Protein AF-A0A158NAX5-F1 (afdb_monomer_lite)

pLDDT: mean 72.74, std 15.52, range [27.39, 91.69]

InterPro domains:
  IPR024989 Major facilitator superfamily associated domain [PF12832] (17-244)
  IPR036259 MFS transporter superfamily [SSF103473] (17-235)
  IPR051717 Major facilitator superfamily MFSD6 [PTHR16172] (15-244)

Secondary structure (DSSP, 8-state):
-HHHHHHHHHHHTTTTHHHHHHHHHHHTT--HHHHHHHHHHHHHHHHHHHHHHHHHHHH-TTTHHHHHHHHHHHHHHHHHHHHTPPPPSS-B---SEEES--GGGPEEP-HHHHHHHHHTT-SEEEEEEEEE-SS--EEEEEEEE-BTTB----TTTEEE--GGGHHHHHHS-SS----EEEEPPP--STTTTT-HHHHHHHHHHHHHHHHHHHHHHHHHHHHHHHT-GGGHHHHHHHHHHHHHHHHHHHT--S--------

Structure (mmCIF, N/CA/C/O backbone):
data_AF-A0A158NAX5-F1
#
_entry.id   AF-A0A158NAX5-F1
#
loop_
_atom_site.group_PDB
_atom_site.id
_atom_site.type_symbol
_atom_site.label_atom_id
_atom_site.label_alt_id
_atom_site.label_comp_id
_atom_site.label_asym_id
_atom_site.label_entity_id
_atom_site.label_seq_id
_atom_site.pdbx_PDB_ins_code
_atom_site.Cartn_x
_atom_site.Cartn_y
_atom_site.Cartn_z
_atom_site.occupancy
_atom_site.B_iso_or_equiv
_atom_site.auth_seq_id
_atom_site.auth_comp_id
_atom_site.auth_asym_id
_atom_site.auth_atom_id
_atom_site.pdbx_PDB_model_num
ATOM 1 N N . MET A 1 1 ? -4.359 -5.175 39.107 1.00 32.31 1 MET A N 1
ATOM 2 C CA . MET A 1 1 ? -2.934 -5.301 38.733 1.00 32.31 1 MET A CA 1
ATOM 3 C C . MET A 1 1 ? -2.812 -6.085 37.432 1.00 32.31 1 MET A C 1
ATOM 5 O O . MET A 1 1 ? -2.247 -5.536 36.505 1.00 32.31 1 MET A O 1
ATOM 9 N N . ALA A 1 2 ? -3.453 -7.257 37.306 1.00 27.39 2 ALA A N 1
ATOM 10 C CA . ALA A 1 2 ? -3.541 -8.009 36.044 1.00 27.39 2 ALA A CA 1
ATOM 11 C C . ALA A 1 2 ? -4.137 -7.204 34.863 1.00 27.39 2 ALA A C 1
ATOM 13 O O . ALA A 1 2 ? -3.519 -7.137 33.809 1.00 27.39 2 ALA A O 1
ATOM 14 N N . ASP A 1 3 ? -5.249 -6.483 35.065 1.00 32.75 3 ASP A N 1
ATOM 15 C CA . ASP A 1 3 ? -5.876 -5.681 33.989 1.00 32.75 3 ASP A CA 1
ATOM 16 C C . ASP A 1 3 ? -5.047 -4.468 33.529 1.00 32.75 3 ASP A C 1
ATOM 18 O O . ASP A 1 3 ? -5.255 -3.942 32.440 1.00 32.75 3 ASP A O 1
ATOM 22 N N . GLN A 1 4 ? -4.111 -3.995 34.361 1.00 31.58 4 GLN A N 1
ATOM 23 C CA . GLN A 1 4 ? -3.228 -2.875 34.014 1.00 31.58 4 GLN A CA 1
ATOM 24 C C . GLN A 1 4 ? -1.985 -3.337 33.255 1.00 31.58 4 GLN A C 1
ATOM 26 O O . GLN A 1 4 ? -1.522 -2.601 32.392 1.00 31.58 4 GLN A O 1
ATOM 31 N N . VAL A 1 5 ? -1.494 -4.54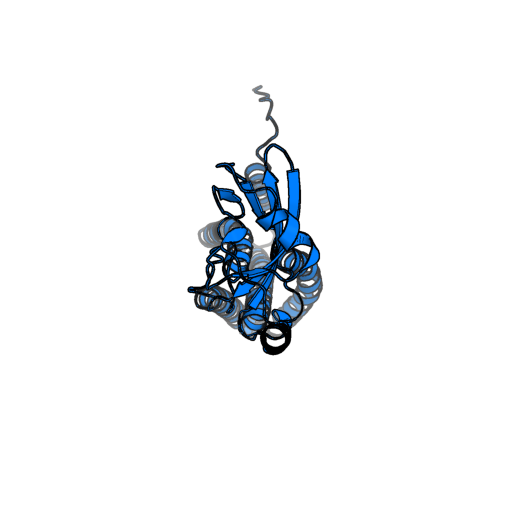5 33.552 1.00 35.72 5 VAL A N 1
ATOM 32 C CA . VAL A 1 5 ? -0.400 -5.197 32.817 1.00 35.72 5 VAL A CA 1
ATOM 33 C C . VAL A 1 5 ? -0.876 -5.583 31.411 1.00 35.72 5 VAL A C 1
ATOM 35 O O . VAL A 1 5 ? -0.251 -5.209 30.431 1.00 35.72 5 VAL A O 1
ATOM 38 N N . ALA A 1 6 ? -2.081 -6.152 31.283 1.00 35.72 6 ALA A N 1
ATOM 39 C CA . ALA A 1 6 ? -2.647 -6.501 29.974 1.00 35.72 6 ALA A CA 1
ATOM 40 C C . ALA A 1 6 ? -2.875 -5.291 29.042 1.00 35.72 6 ALA A C 1
ATOM 42 O O . ALA A 1 6 ? -2.876 -5.434 27.822 1.00 35.72 6 ALA A O 1
ATOM 43 N N . LYS A 1 7 ? -3.086 -4.090 29.602 1.00 37.62 7 LYS A N 1
ATOM 44 C CA . LYS A 1 7 ? -3.269 -2.859 28.822 1.00 37.62 7 LYS A CA 1
ATOM 45 C C . LYS A 1 7 ? -1.942 -2.213 28.410 1.00 37.62 7 LYS A C 1
ATOM 47 O O . LYS A 1 7 ? -1.895 -1.662 27.317 1.00 37.62 7 LYS A O 1
ATOM 52 N N . SER A 1 8 ? -0.890 -2.306 29.232 1.00 32.28 8 SER A N 1
ATOM 53 C CA . SER A 1 8 ? 0.461 -1.905 28.811 1.00 32.28 8 SER A CA 1
ATOM 54 C C . SER A 1 8 ? 1.007 -2.832 27.727 1.00 32.28 8 SER A C 1
ATOM 56 O O . SER A 1 8 ? 1.543 -2.339 26.744 1.00 32.28 8 SER A O 1
ATOM 58 N N . ASP A 1 9 ? 0.758 -4.140 27.837 1.00 32.78 9 ASP A N 1
ATOM 59 C CA . ASP A 1 9 ? 1.214 -5.120 26.843 1.00 32.78 9 ASP A CA 1
ATOM 60 C C . ASP A 1 9 ? 0.537 -4.916 25.467 1.00 32.78 9 ASP A C 1
ATOM 62 O O . ASP A 1 9 ? 1.150 -5.148 24.424 1.00 32.78 9 ASP A O 1
ATOM 66 N N . LEU A 1 10 ? -0.715 -4.430 25.437 1.00 41.06 10 LEU A N 1
ATOM 67 C CA . LEU A 1 10 ? -1.419 -4.126 24.184 1.00 41.06 10 LEU A CA 1
ATOM 68 C C . LEU A 1 10 ? -0.879 -2.871 23.478 1.00 41.06 10 LEU A C 1
ATOM 70 O O . LEU A 1 10 ? -0.715 -2.890 22.257 1.00 41.06 10 LEU A O 1
ATOM 74 N N . ASP A 1 11 ? -0.574 -1.805 24.223 1.00 39.88 11 ASP A N 1
ATOM 75 C CA . ASP A 1 11 ? 0.026 -0.589 23.654 1.00 39.88 11 ASP A CA 1
ATOM 76 C C . ASP A 1 11 ? 1.450 -0.891 23.117 1.00 39.88 11 ASP A C 1
ATOM 78 O O . ASP A 1 11 ? 1.819 -0.432 22.034 1.00 39.88 11 ASP A O 1
ATOM 82 N N . GLU A 1 12 ? 2.206 -1.768 23.791 1.00 41.06 12 GLU A N 1
ATOM 83 C CA . GLU A 1 12 ? 3.569 -2.185 23.410 1.00 41.06 12 GLU A CA 1
ATOM 84 C C . GLU A 1 12 ? 3.598 -3.105 22.170 1.00 41.06 12 GLU A C 1
ATOM 86 O O . GLU A 1 12 ? 4.501 -3.017 21.335 1.00 41.06 12 GLU A O 1
ATOM 91 N N . SER A 1 13 ? 2.557 -3.923 21.971 1.00 44.06 13 SER A N 1
ATOM 92 C CA . SER A 1 13 ? 2.406 -4.773 20.777 1.00 44.06 13 SER A CA 1
ATOM 93 C C . SER A 1 13 ? 2.031 -4.020 19.488 1.00 44.06 13 SER A C 1
ATOM 95 O O . SER A 1 13 ? 2.085 -4.606 18.404 1.00 44.06 13 SER A O 1
ATOM 97 N N . THR A 1 14 ? 1.694 -2.726 19.571 1.00 52.12 14 THR A N 1
ATOM 98 C CA . THR A 1 14 ? 1.170 -1.959 18.423 1.00 52.12 14 THR A CA 1
ATOM 99 C C . THR A 1 14 ? 2.184 -1.000 17.785 1.00 52.12 14 THR A C 1
ATOM 101 O O . THR A 1 14 ? 2.072 -0.677 16.600 1.00 52.12 14 THR A O 1
ATOM 104 N N . ALA A 1 15 ? 3.240 -0.615 18.508 1.00 51.28 15 ALA A N 1
ATOM 105 C CA . ALA A 1 15 ? 4.343 0.189 17.968 1.00 51.28 15 ALA A CA 1
ATOM 106 C C . ALA A 1 15 ? 4.967 -0.364 16.656 1.00 51.28 15 ALA A C 1
ATOM 108 O O . ALA A 1 15 ? 5.342 0.437 15.796 1.00 51.28 15 ALA A O 1
ATOM 109 N N . PRO A 1 16 ? 5.033 -1.694 16.415 1.00 57.53 16 PRO A N 1
ATOM 110 C CA . PRO A 1 16 ? 5.559 -2.227 15.158 1.00 57.53 16 PRO A CA 1
ATOM 111 C C . PRO A 1 16 ? 4.554 -2.220 13.990 1.00 57.53 16 PRO A C 1
ATOM 113 O O . PRO A 1 16 ? 4.965 -2.250 12.832 1.00 57.53 16 PRO A O 1
ATOM 116 N N . VAL A 1 17 ? 3.241 -2.189 14.238 1.00 64.62 17 VAL A N 1
ATOM 117 C CA . VAL A 1 17 ? 2.224 -2.475 13.202 1.00 64.62 17 VAL A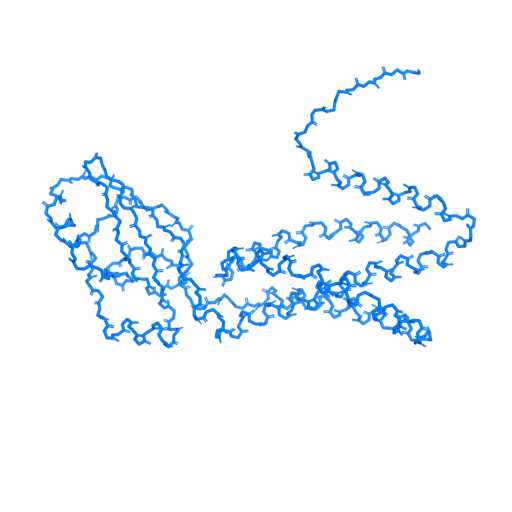 CA 1
ATOM 118 C C . VAL A 1 17 ? 2.197 -1.402 12.103 1.00 64.62 17 VAL A C 1
ATOM 120 O O . VAL A 1 17 ? 2.142 -1.727 10.917 1.00 64.62 17 VAL A O 1
ATOM 123 N N . PHE A 1 18 ? 2.336 -0.129 12.477 1.00 65.25 18 PHE A N 1
ATOM 124 C CA . PHE A 1 18 ? 2.355 1.012 11.554 1.00 65.25 18 PHE A CA 1
ATOM 125 C C . PHE A 1 18 ? 3.490 0.979 10.515 1.00 65.25 18 PHE A C 1
ATOM 127 O O . PHE A 1 18 ? 3.210 1.109 9.311 1.00 65.25 18 PHE A O 1
ATOM 134 N N . PRO A 1 19 ? 4.770 0.800 10.913 1.00 68.62 19 PRO A N 1
ATOM 135 C CA . PRO A 1 19 ? 5.846 0.672 9.941 1.00 68.62 19 PRO A CA 1
ATOM 136 C C . PRO A 1 19 ? 5.691 -0.595 9.093 1.00 68.62 19 PRO A C 1
ATOM 138 O O . PRO A 1 19 ? 5.929 -0.531 7.885 1.00 68.62 19 PRO A O 1
ATOM 141 N N . PHE A 1 20 ? 5.214 -1.711 9.659 1.00 73.25 20 PHE A N 1
ATOM 142 C CA . PHE A 1 20 ? 4.993 -2.938 8.886 1.00 73.25 20 PHE A CA 1
ATOM 143 C C . PHE A 1 20 ? 3.884 -2.798 7.835 1.00 73.25 20 PHE A C 1
ATOM 145 O O . PHE A 1 20 ? 4.085 -3.243 6.707 1.00 73.25 20 PHE A O 1
ATOM 152 N N . LEU A 1 21 ? 2.766 -2.129 8.134 1.00 74.88 21 LEU A N 1
ATOM 153 C CA . LEU A 1 21 ? 1.693 -1.868 7.159 1.00 74.88 21 LEU A CA 1
ATOM 154 C C . LEU A 1 21 ? 2.164 -0.994 5.997 1.00 74.88 21 LEU A C 1
ATOM 156 O O . LEU A 1 21 ? 1.832 -1.256 4.841 1.00 74.88 21 LEU A O 1
ATOM 160 N N . SER A 1 22 ? 2.977 0.020 6.295 1.00 76.56 22 SER A N 1
ATOM 161 C CA . SER A 1 22 ? 3.538 0.901 5.267 1.00 76.56 22 SER A CA 1
ATOM 162 C C . SER A 1 22 ? 4.525 0.155 4.361 1.00 76.56 22 SER A C 1
ATOM 164 O O . SER A 1 22 ? 4.540 0.355 3.144 1.00 76.56 22 SER A O 1
ATOM 166 N N . VAL A 1 23 ? 5.319 -0.755 4.932 1.00 78.56 23 VAL A N 1
ATOM 167 C CA . VAL A 1 23 ? 6.204 -1.649 4.170 1.00 78.56 23 VAL A CA 1
ATOM 168 C C . VAL A 1 23 ? 5.396 -2.653 3.345 1.00 78.56 23 VAL A C 1
ATOM 170 O O . VAL A 1 23 ? 5.712 -2.872 2.176 1.00 78.56 23 VAL A O 1
ATOM 173 N N . PHE A 1 24 ? 4.331 -3.218 3.910 1.00 80.75 24 PHE A N 1
ATOM 174 C CA . PHE A 1 24 ? 3.467 -4.175 3.224 1.00 80.75 24 PHE A CA 1
ATOM 175 C C . PHE A 1 24 ? 2.747 -3.539 2.028 1.00 80.75 24 PHE A C 1
ATOM 177 O O . PHE A 1 24 ? 2.759 -4.100 0.936 1.00 80.75 24 PHE A O 1
ATOM 184 N N . GLY A 1 25 ? 2.224 -2.317 2.173 1.00 77.06 25 GLY A N 1
ATOM 185 C CA . GLY A 1 25 ? 1.655 -1.564 1.051 1.00 77.06 25 GLY A CA 1
ATOM 186 C C . GLY A 1 25 ? 2.657 -1.373 -0.095 1.00 77.06 25 GLY A C 1
ATOM 187 O O . GLY A 1 25 ? 2.306 -1.540 -1.264 1.00 77.06 25 GLY A O 1
ATOM 188 N N . LYS A 1 26 ? 3.934 -1.118 0.226 1.00 77.50 26 LYS A N 1
ATOM 189 C CA . LYS A 1 26 ? 5.004 -1.034 -0.780 1.00 77.50 26 LYS A CA 1
ATOM 190 C C . LYS A 1 26 ? 5.244 -2.381 -1.472 1.00 77.50 26 LYS A C 1
ATOM 192 O O . LYS A 1 26 ? 5.450 -2.409 -2.682 1.00 77.50 26 LYS A O 1
ATOM 197 N N . GLN A 1 27 ? 5.197 -3.490 -0.733 1.00 74.75 27 GLN A N 1
ATOM 198 C CA . GLN A 1 27 ? 5.321 -4.842 -1.298 1.00 74.75 27 GLN A CA 1
ATOM 199 C C . GLN A 1 27 ? 4.138 -5.222 -2.198 1.00 74.75 27 GLN A C 1
ATOM 201 O O . GLN A 1 27 ? 4.331 -5.946 -3.171 1.00 74.75 27 GLN A O 1
ATOM 206 N N . LEU A 1 28 ? 2.941 -4.691 -1.934 1.00 75.00 28 LEU A N 1
ATOM 207 C CA . LEU A 1 28 ? 1.781 -4.834 -2.819 1.00 75.00 28 LEU A CA 1
ATOM 208 C C . LEU A 1 28 ? 1.917 -4.043 -4.134 1.00 75.00 28 LEU A C 1
ATOM 210 O O . LEU A 1 28 ? 1.072 -4.202 -5.012 1.00 75.00 28 LEU A O 1
ATOM 214 N N . GLY A 1 29 ? 2.956 -3.212 -4.278 1.00 72.06 29 GLY A N 1
ATOM 215 C CA . GLY A 1 29 ? 3.190 -2.365 -5.449 1.00 72.06 29 GLY A CA 1
ATOM 216 C C . GLY A 1 29 ? 2.605 -0.955 -5.329 1.00 72.06 29 GLY A C 1
ATOM 217 O O . GLY A 1 29 ? 2.551 -0.237 -6.321 1.00 72.06 29 GLY A O 1
ATOM 218 N N . ILE A 1 30 ? 2.162 -0.532 -4.139 1.00 78.19 30 ILE A N 1
ATOM 219 C CA . ILE A 1 30 ? 1.632 0.822 -3.922 1.00 78.19 30 ILE A CA 1
ATOM 220 C C . ILE A 1 30 ? 2.799 1.797 -3.719 1.00 78.19 30 ILE A C 1
ATOM 222 O O . ILE A 1 30 ? 3.728 1.541 -2.948 1.00 78.19 30 ILE A O 1
ATOM 226 N N . SER A 1 31 ? 2.741 2.949 -4.392 1.00 77.69 31 SER A N 1
ATOM 227 C CA . SER A 1 31 ? 3.761 3.992 -4.262 1.00 77.69 31 SER A CA 1
ATOM 228 C C . SER A 1 31 ? 3.878 4.505 -2.813 1.00 77.69 31 SER A C 1
ATOM 230 O O . SER A 1 31 ? 2.855 4.812 -2.189 1.00 77.69 31 SER A O 1
ATOM 232 N N . PRO A 1 32 ? 5.105 4.699 -2.282 1.00 75.75 32 PRO A N 1
ATOM 233 C CA . PRO A 1 32 ? 5.320 5.258 -0.945 1.00 75.75 32 PRO A CA 1
ATOM 234 C C . PRO A 1 32 ? 4.651 6.621 -0.726 1.00 75.75 32 PRO A C 1
ATOM 236 O O . PRO A 1 32 ? 4.239 6.930 0.389 1.00 75.75 32 PRO A O 1
ATOM 239 N N . LEU A 1 33 ? 4.510 7.426 -1.786 1.00 78.62 33 LEU A N 1
ATOM 240 C CA . LEU A 1 33 ? 3.850 8.732 -1.719 1.00 78.62 33 LEU A CA 1
ATOM 241 C C . LEU A 1 33 ? 2.362 8.601 -1.354 1.00 78.62 33 LEU A C 1
ATOM 243 O O . LEU A 1 33 ? 1.845 9.377 -0.550 1.00 78.62 33 LEU A O 1
ATOM 247 N N . ILE A 1 34 ? 1.680 7.600 -1.918 1.00 82.50 34 ILE A N 1
ATOM 248 C CA . ILE A 1 34 ? 0.249 7.356 -1.689 1.00 82.50 34 ILE A CA 1
ATOM 249 C C . ILE A 1 34 ? 0.040 6.829 -0.271 1.00 82.50 34 ILE A C 1
ATOM 251 O O . ILE A 1 34 ? -0.819 7.332 0.448 1.00 82.50 34 ILE A O 1
ATOM 255 N N . ILE A 1 35 ? 0.873 5.879 0.163 1.00 82.94 35 ILE A N 1
ATOM 256 C CA . ILE A 1 35 ? 0.851 5.345 1.534 1.00 82.94 35 ILE A CA 1
ATOM 257 C C . ILE A 1 35 ? 1.083 6.473 2.549 1.00 82.94 35 ILE A C 1
ATOM 259 O O . ILE A 1 35 ? 0.339 6.597 3.520 1.00 82.94 35 ILE A O 1
ATOM 263 N N . GLY A 1 36 ? 2.063 7.348 2.293 1.00 82.88 36 GLY A N 1
ATOM 264 C CA . GLY A 1 36 ? 2.313 8.526 3.126 1.00 82.88 36 GLY A CA 1
ATOM 265 C C . GLY A 1 36 ? 1.123 9.489 3.166 1.00 82.88 36 GLY A C 1
ATOM 266 O O . GLY A 1 36 ? 0.786 10.006 4.229 1.00 82.88 36 GLY A O 1
ATOM 267 N N . SER A 1 37 ? 0.439 9.677 2.036 1.00 85.75 37 SER A N 1
ATOM 268 C CA . SER A 1 37 ? -0.759 10.524 1.953 1.00 85.75 37 SER A CA 1
ATOM 269 C C . SER A 1 37 ? -1.936 9.940 2.742 1.00 85.75 37 SER A C 1
ATOM 271 O O . SER A 1 37 ? -2.600 10.671 3.477 1.00 85.75 37 SER A O 1
ATOM 273 N N . ILE A 1 38 ? -2.167 8.624 2.655 1.00 86.19 38 ILE A N 1
ATOM 274 C CA . ILE A 1 38 ? -3.191 7.923 3.448 1.00 86.19 38 ILE A CA 1
ATOM 275 C C . ILE A 1 38 ? -2.909 8.111 4.941 1.00 86.19 38 ILE A C 1
ATOM 277 O O . ILE A 1 38 ? -3.783 8.568 5.679 1.00 86.19 38 ILE A O 1
ATOM 281 N N . ASN A 1 39 ? -1.670 7.858 5.368 1.00 83.94 39 ASN A N 1
ATOM 282 C CA . ASN A 1 39 ? -1.255 8.015 6.762 1.00 83.94 39 ASN A CA 1
ATOM 283 C C . ASN A 1 39 ? -1.340 9.468 7.262 1.00 83.94 39 ASN A C 1
ATOM 285 O O . ASN A 1 39 ? -1.482 9.682 8.461 1.00 83.94 39 ASN A O 1
ATOM 289 N N . ALA A 1 40 ? -1.284 10.470 6.380 1.00 87.12 40 ALA A N 1
ATOM 290 C CA . ALA A 1 40 ? -1.458 11.875 6.752 1.00 87.12 40 ALA A CA 1
ATOM 291 C C . ALA A 1 40 ? -2.935 12.273 6.937 1.00 87.12 40 ALA A C 1
ATOM 293 O O . ALA A 1 40 ? -3.254 13.099 7.792 1.00 87.12 40 ALA A O 1
ATOM 294 N N . ILE A 1 41 ? -3.845 11.688 6.153 1.00 88.62 41 ILE A N 1
ATOM 295 C CA . ILE A 1 41 ? -5.289 11.977 6.220 1.00 88.62 41 ILE A CA 1
ATOM 296 C C . ILE A 1 41 ? -5.949 11.209 7.370 1.00 88.62 41 ILE A C 1
ATOM 298 O O . ILE A 1 41 ? -6.874 11.704 8.020 1.00 88.62 41 ILE A O 1
ATOM 302 N N . LEU A 1 42 ? -5.461 10.003 7.646 1.00 86.81 42 LEU A N 1
ATOM 303 C CA . LEU A 1 42 ? -6.030 9.087 8.625 1.00 86.81 42 LEU A CA 1
ATOM 304 C C . LEU A 1 42 ? -6.179 9.695 10.045 1.00 86.81 42 LEU A C 1
ATOM 306 O O . LEU A 1 42 ? -7.266 9.565 10.615 1.00 86.81 42 LEU A O 1
ATOM 310 N N . PRO A 1 43 ? -5.205 10.440 10.612 1.00 86.44 43 PRO A N 1
ATOM 311 C CA . PRO A 1 43 ? -5.360 11.111 11.905 1.00 86.44 43 PRO A CA 1
ATOM 312 C C . PRO A 1 43 ? -6.519 12.111 11.951 1.00 86.44 43 PRO A C 1
ATOM 314 O O . PRO A 1 43 ? -7.193 12.227 12.975 1.00 86.44 43 PRO A O 1
ATOM 317 N N . ILE A 1 44 ? -6.783 12.812 10.843 1.00 90.50 44 ILE A N 1
ATOM 318 C CA . ILE A 1 44 ? -7.887 13.777 10.742 1.00 90.50 44 ILE A CA 1
ATOM 319 C C . ILE A 1 44 ? -9.223 13.033 10.806 1.00 90.50 44 ILE A C 1
ATOM 321 O O . ILE A 1 44 ? -10.132 13.442 11.529 1.00 90.50 44 ILE A O 1
ATOM 325 N N . LEU A 1 45 ? -9.327 11.905 10.100 1.00 88.88 45 LEU A N 1
ATOM 326 C CA . LEU A 1 45 ? -10.509 11.049 10.149 1.00 88.88 45 LEU A CA 1
ATOM 327 C C . LEU A 1 45 ? -10.731 10.492 11.563 1.00 88.88 45 LEU A C 1
ATOM 329 O O . LEU A 1 45 ? -11.837 10.575 12.095 1.00 88.88 45 LEU A O 1
ATOM 333 N N . ILE A 1 46 ? -9.675 10.001 12.215 1.00 87.69 46 ILE A N 1
ATOM 334 C CA . ILE A 1 46 ? -9.731 9.487 13.591 1.00 87.69 46 ILE A CA 1
ATOM 335 C C . ILE A 1 46 ? -10.189 10.570 14.577 1.00 87.69 46 ILE A C 1
ATOM 337 O O . ILE A 1 46 ? -10.961 10.272 15.491 1.00 87.69 46 ILE A O 1
ATOM 341 N N . LEU A 1 47 ? -9.759 11.822 14.394 1.00 88.75 47 LEU A N 1
ATOM 342 C CA . LEU A 1 47 ? -10.156 12.945 15.248 1.00 88.75 47 LEU A CA 1
ATOM 343 C C . LEU A 1 47 ? -11.675 13.170 15.241 1.00 88.75 47 LEU A C 1
ATOM 345 O O . LEU A 1 47 ? -12.244 13.484 16.285 1.00 88.75 47 LEU A O 1
ATOM 349 N N . ILE A 1 48 ? -12.333 12.958 14.099 1.00 90.69 48 ILE A N 1
ATOM 350 C CA . ILE A 1 48 ? -13.791 13.088 13.951 1.00 90.69 48 ILE A CA 1
ATOM 351 C C . ILE A 1 48 ? -14.509 11.822 14.431 1.00 90.69 48 ILE A C 1
ATOM 353 O O . ILE A 1 48 ? -15.553 11.892 15.076 1.00 90.69 48 ILE A O 1
ATOM 357 N N . VAL A 1 49 ? -13.951 10.650 14.138 1.00 89.38 49 VAL A N 1
ATOM 358 C CA . VAL A 1 49 ? -14.593 9.367 14.445 1.00 89.38 49 VAL A CA 1
ATOM 359 C C . VAL A 1 49 ? -14.586 9.069 15.950 1.00 89.38 49 VAL A C 1
ATOM 361 O O . VAL A 1 49 ? -15.578 8.568 16.483 1.00 89.38 49 VAL A O 1
ATOM 364 N N . LYS A 1 50 ? -13.519 9.436 16.671 1.00 86.00 50 LYS A N 1
ATOM 365 C CA . LYS A 1 50 ? -13.403 9.252 18.129 1.00 86.00 50 LYS A CA 1
ATOM 366 C C . LYS A 1 50 ? -14.594 9.795 18.939 1.00 86.00 50 LYS A C 1
ATOM 368 O O . LYS A 1 50 ? -15.164 9.013 19.701 1.00 86.00 50 LYS A O 1
ATOM 373 N N . PRO A 1 51 ? -15.000 11.075 18.817 1.00 87.69 51 PRO A N 1
ATOM 374 C CA . PRO A 1 51 ? -16.134 11.602 19.577 1.00 87.69 51 PRO A CA 1
ATOM 375 C C . PRO A 1 51 ? -17.459 10.934 19.196 1.00 87.69 51 PRO A C 1
ATOM 377 O O . PRO A 1 51 ? -18.285 10.701 20.075 1.00 87.69 51 PRO A O 1
ATOM 380 N N . ILE A 1 52 ? -17.646 10.559 17.925 1.00 89.69 52 ILE A N 1
ATOM 381 C CA . ILE A 1 52 ? -18.856 9.859 17.467 1.00 89.69 52 ILE A CA 1
ATOM 382 C C . ILE A 1 52 ? -18.968 8.495 18.154 1.00 89.69 52 ILE A C 1
ATOM 384 O O . ILE A 1 52 ? -20.000 8.184 18.746 1.00 89.69 52 ILE A O 1
ATOM 388 N N . PHE A 1 53 ? -17.899 7.693 18.139 1.00 86.69 53 PHE A N 1
ATOM 389 C CA . PHE A 1 53 ? -17.900 6.393 18.814 1.00 86.69 53 PHE A CA 1
ATOM 390 C C . PHE A 1 53 ? -18.000 6.522 20.333 1.00 86.69 53 PHE A C 1
ATOM 392 O O . PHE A 1 53 ? -18.678 5.707 20.956 1.00 86.69 53 PHE A O 1
ATOM 399 N N . GLY A 1 54 ? -17.389 7.553 20.925 1.00 84.25 54 GLY A N 1
ATOM 400 C CA . GLY A 1 54 ? -17.569 7.880 22.340 1.00 84.25 54 GLY A CA 1
ATOM 401 C C . GLY A 1 54 ? -19.042 8.106 22.684 1.00 84.25 54 GLY A C 1
ATOM 402 O O . GLY A 1 54 ? -19.576 7.436 23.564 1.00 84.25 54 GLY A O 1
ATOM 403 N N . PHE A 1 55 ? -19.729 8.950 21.911 1.00 86.00 55 PHE A N 1
ATOM 404 C CA . PHE A 1 55 ? -21.155 9.219 22.093 1.00 86.00 55 PHE A CA 1
ATOM 405 C C . PHE A 1 55 ? -22.023 7.962 21.924 1.00 86.00 55 PHE A C 1
ATOM 407 O O . PHE A 1 55 ? -22.905 7.701 22.741 1.00 86.00 55 PHE A O 1
ATOM 414 N N . ILE A 1 56 ? -21.751 7.141 20.902 1.00 86.44 56 ILE A N 1
ATOM 415 C CA . ILE A 1 56 ? -22.461 5.869 20.689 1.00 86.44 56 ILE A CA 1
ATOM 416 C C . ILE A 1 56 ? -22.266 4.937 21.896 1.00 86.44 56 ILE A C 1
ATOM 418 O O . ILE A 1 56 ? -23.223 4.310 22.353 1.00 86.44 56 ILE A O 1
ATOM 422 N N . MET A 1 57 ? -21.049 4.850 22.442 1.00 82.88 57 MET A N 1
ATOM 423 C CA . MET A 1 57 ? -20.764 3.999 23.605 1.00 82.88 57 MET A CA 1
ATOM 424 C C . MET A 1 57 ? -21.481 4.475 24.863 1.00 82.88 57 MET A C 1
ATOM 426 O O . MET A 1 57 ? -21.940 3.647 25.654 1.00 82.88 57 MET A O 1
ATOM 430 N N . ASP A 1 58 ? -21.585 5.789 25.035 1.00 83.38 58 ASP A N 1
ATOM 431 C CA . ASP A 1 58 ? -22.277 6.395 26.167 1.00 83.38 58 ASP A CA 1
ATOM 432 C C . ASP A 1 58 ? -23.800 6.265 26.052 1.00 83.38 58 ASP A C 1
ATOM 434 O O . ASP A 1 58 ? -24.474 6.182 27.078 1.00 83.38 58 ASP A O 1
ATOM 438 N N . TYR A 1 59 ? -24.345 6.177 24.833 1.00 86.94 59 TYR A N 1
ATOM 439 C CA . TYR A 1 59 ? -25.761 5.887 24.594 1.00 86.94 59 TYR A CA 1
ATOM 440 C C . TYR A 1 59 ? -26.100 4.411 24.870 1.00 86.94 59 TYR A C 1
ATOM 442 O O . TYR A 1 59 ? -27.062 4.104 25.574 1.00 86.94 59 TYR A O 1
ATOM 450 N N . PHE A 1 60 ? -25.285 3.473 24.375 1.00 84.62 60 PHE A N 1
ATOM 451 C CA . PHE A 1 60 ? -25.509 2.027 24.523 1.00 84.62 60 PHE A CA 1
ATOM 452 C C . PHE A 1 60 ? -24.795 1.424 25.746 1.00 84.62 60 PHE A C 1
ATOM 454 O O . PHE A 1 60 ? -24.091 0.416 25.635 1.00 84.62 60 PHE A O 1
ATOM 461 N N . GLN A 1 61 ? -24.996 1.995 26.938 1.00 78.12 61 GLN A N 1
ATOM 462 C CA . GLN A 1 61 ? -24.252 1.604 28.151 1.00 78.12 61 GLN A CA 1
ATOM 463 C C . GLN A 1 61 ? -24.344 0.106 28.487 1.00 78.12 61 GLN A C 1
ATOM 465 O O . GLN A 1 61 ? -23.342 -0.505 28.861 1.00 78.12 61 GLN A O 1
ATOM 470 N N . THR A 1 62 ? -25.515 -0.511 28.300 1.00 82.38 62 THR A N 1
ATOM 471 C CA . THR A 1 62 ? -25.735 -1.943 28.567 1.00 82.38 62 THR A CA 1
ATOM 472 C C . THR A 1 62 ? -24.949 -2.844 27.611 1.00 82.38 62 THR A C 1
ATOM 474 O O . THR A 1 62 ? -24.435 -3.885 28.016 1.00 82.38 62 THR A O 1
ATOM 477 N N . TRP A 1 63 ? -24.802 -2.427 26.350 1.00 82.38 63 TRP A N 1
ATOM 478 C CA . TRP A 1 63 ? -24.119 -3.189 25.297 1.00 82.38 63 TRP A CA 1
ATOM 479 C C . TRP A 1 63 ? -22.653 -2.788 25.119 1.00 82.38 63 TRP A C 1
ATOM 481 O O . TRP A 1 63 ? -21.946 -3.389 24.313 1.00 82.38 63 TRP A O 1
ATOM 491 N N . ARG A 1 64 ? -22.159 -1.817 25.894 1.00 82.94 64 ARG A N 1
ATOM 492 C CA . ARG A 1 64 ? -20.820 -1.230 25.746 1.00 82.94 64 ARG A CA 1
ATOM 493 C C . ARG A 1 64 ? -19.699 -2.273 25.700 1.00 82.94 64 ARG A C 1
ATOM 495 O O . ARG A 1 64 ? -18.798 -2.163 24.876 1.00 82.94 64 ARG A O 1
ATOM 502 N N . LYS A 1 65 ? -19.763 -3.311 26.546 1.00 82.88 65 LYS A N 1
ATOM 503 C CA . LYS A 1 65 ? -18.776 -4.410 26.548 1.00 82.88 65 LYS A CA 1
ATOM 504 C C . LYS A 1 65 ? -18.812 -5.225 25.253 1.00 82.88 65 LYS A C 1
ATOM 506 O O . LYS A 1 65 ? -17.763 -5.576 24.728 1.00 82.88 65 LYS A O 1
ATOM 511 N N . VAL A 1 66 ? -20.009 -5.503 24.738 1.00 86.12 66 VAL A N 1
ATOM 512 C CA . VAL A 1 66 ? -20.198 -6.255 23.490 1.00 86.12 66 VAL A CA 1
ATOM 513 C C . VAL A 1 66 ? -19.678 -5.442 22.312 1.00 86.12 66 VAL A C 1
ATOM 515 O O . VAL A 1 66 ? -18.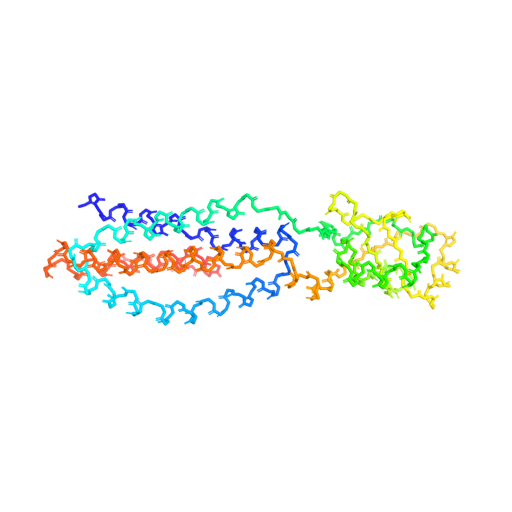907 -5.960 21.514 1.00 86.12 66 VAL A O 1
ATOM 518 N N . ILE A 1 67 ? -20.024 -4.155 22.234 1.00 85.00 67 ILE A N 1
ATOM 519 C CA . ILE A 1 67 ? -19.579 -3.295 21.131 1.00 85.00 67 ILE A CA 1
ATOM 520 C C . ILE A 1 67 ? -18.054 -3.129 21.151 1.00 85.00 67 ILE A C 1
ATOM 522 O O . ILE A 1 67 ? -17.412 -3.199 20.107 1.00 85.00 67 ILE A O 1
ATOM 526 N N . PHE A 1 68 ? -17.460 -3.001 22.338 1.00 83.19 68 PHE A N 1
ATOM 527 C CA . PHE A 1 68 ? -16.009 -2.958 22.502 1.00 83.19 68 PHE A CA 1
ATOM 528 C C . PHE A 1 68 ? -15.312 -4.234 22.000 1.00 83.19 68 PHE A C 1
ATOM 530 O O . PHE A 1 68 ? -14.345 -4.146 21.245 1.00 83.19 68 PHE A O 1
ATOM 537 N N . LEU A 1 69 ? -15.823 -5.416 22.364 1.00 86.44 69 L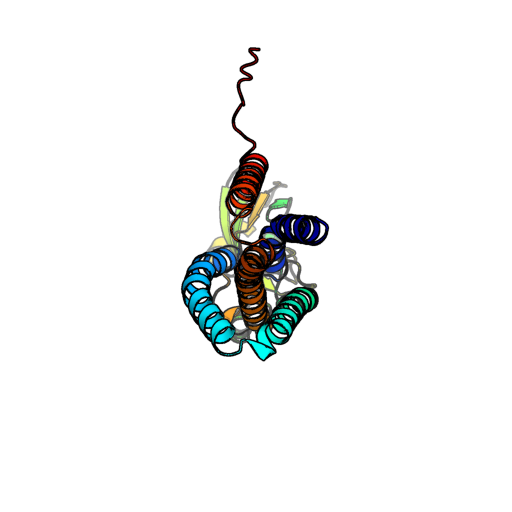EU A N 1
ATOM 538 C CA . LEU A 1 69 ? -15.279 -6.694 21.892 1.00 86.44 69 LEU A CA 1
ATOM 539 C C . LEU A 1 69 ? -15.458 -6.877 20.380 1.00 86.44 69 LEU A C 1
ATOM 541 O O . LEU A 1 69 ? -14.544 -7.356 19.712 1.00 86.44 69 LEU A O 1
ATOM 545 N N . MET A 1 70 ? -16.598 -6.454 19.830 1.00 87.88 70 MET A N 1
ATOM 546 C CA . MET A 1 70 ? -16.849 -6.503 18.389 1.00 87.88 70 MET A CA 1
ATOM 547 C C . MET A 1 70 ? -15.891 -5.597 17.612 1.00 87.88 70 MET A C 1
ATOM 549 O O . MET A 1 70 ? -15.352 -6.027 16.598 1.00 87.88 70 MET A O 1
ATOM 553 N N . LEU A 1 71 ? -15.630 -4.377 18.091 1.00 85.00 71 LEU A N 1
ATOM 554 C CA . LEU A 1 71 ? -14.676 -3.461 17.456 1.00 85.00 71 LEU A CA 1
ATOM 555 C C . LEU A 1 71 ? -13.255 -4.030 17.445 1.00 85.00 71 LEU A C 1
ATOM 557 O O . LEU A 1 71 ? -12.584 -3.973 16.416 1.00 85.00 71 LEU A O 1
ATOM 561 N N . LEU A 1 72 ? -12.825 -4.629 18.559 1.00 85.75 72 LEU A N 1
ATOM 562 C CA . LEU A 1 72 ? -11.528 -5.298 18.636 1.00 85.75 72 LEU A CA 1
ATOM 563 C C . LEU A 1 72 ? -11.450 -6.475 17.653 1.00 85.75 72 LEU A C 1
ATOM 565 O O . LEU A 1 72 ? -10.462 -6.608 16.930 1.00 85.75 72 LEU A O 1
ATOM 569 N N . ALA A 1 73 ? -12.487 -7.314 17.603 1.00 90.19 73 ALA A N 1
ATOM 570 C CA . ALA A 1 73 ? -12.533 -8.455 16.696 1.00 90.19 73 ALA A CA 1
ATOM 571 C C . ALA A 1 73 ? -12.493 -8.010 15.226 1.00 90.19 73 ALA A C 1
ATOM 573 O O . ALA A 1 73 ? -11.684 -8.525 14.459 1.00 90.19 73 ALA A O 1
ATOM 574 N N . ILE A 1 74 ? -13.304 -7.017 14.848 1.00 90.25 74 ILE A N 1
ATOM 575 C CA . ILE A 1 74 ? -13.347 -6.474 13.484 1.00 90.25 74 ILE A CA 1
ATOM 576 C C . ILE A 1 74 ? -11.984 -5.899 13.086 1.00 90.25 74 ILE A C 1
ATOM 578 O O . ILE A 1 74 ? -11.489 -6.233 12.013 1.00 90.25 74 ILE A O 1
ATOM 582 N N . GLY A 1 75 ? -11.342 -5.104 13.950 1.00 88.06 75 GLY A N 1
ATOM 583 C CA . GLY A 1 75 ? -10.024 -4.533 13.660 1.00 88.06 75 GLY A CA 1
ATOM 584 C C . GLY A 1 75 ? -8.955 -5.602 13.410 1.00 88.06 75 GLY A C 1
ATOM 585 O O . GLY A 1 75 ? -8.244 -5.549 12.408 1.00 88.06 75 GLY A O 1
ATOM 586 N N . ASN A 1 76 ? -8.897 -6.631 14.263 1.00 86.75 76 ASN A N 1
ATOM 587 C CA . ASN A 1 76 ? -7.966 -7.750 14.085 1.00 86.75 76 ASN A CA 1
ATOM 588 C C . ASN A 1 76 ? -8.258 -8.553 12.811 1.00 86.75 76 ASN A C 1
ATOM 590 O O . ASN A 1 76 ? -7.333 -8.900 12.080 1.00 86.75 76 ASN A O 1
ATOM 594 N N . ILE A 1 77 ? -9.534 -8.815 12.510 1.00 91.31 77 ILE A N 1
ATOM 595 C CA . ILE A 1 77 ? -9.932 -9.491 11.269 1.00 91.31 77 ILE A CA 1
ATOM 596 C C . ILE A 1 77 ? -9.501 -8.667 10.052 1.00 91.31 77 ILE A C 1
ATOM 598 O O . ILE A 1 77 ? -8.993 -9.246 9.093 1.00 91.31 77 ILE A O 1
ATOM 602 N N . CYS A 1 78 ? -9.638 -7.338 10.084 1.00 90.50 78 CYS A N 1
ATOM 603 C CA . CYS A 1 78 ? -9.161 -6.470 9.009 1.00 90.50 78 CYS A CA 1
ATOM 604 C C . CYS A 1 78 ? -7.648 -6.602 8.805 1.00 90.50 78 CYS A C 1
ATOM 606 O O . CYS A 1 78 ? -7.222 -6.838 7.676 1.00 90.50 78 CYS A O 1
ATOM 608 N N . TYR A 1 79 ? -6.847 -6.536 9.873 1.00 86.06 79 TYR A N 1
ATOM 609 C CA . TYR A 1 79 ? -5.394 -6.705 9.769 1.00 86.06 79 TYR A CA 1
ATOM 610 C C . TYR A 1 79 ? -4.994 -8.088 9.248 1.00 86.06 79 TYR A C 1
ATOM 612 O O . TYR A 1 79 ? -4.142 -8.184 8.369 1.00 86.06 79 TYR A O 1
ATOM 620 N N . ILE A 1 80 ? -5.654 -9.153 9.711 1.00 88.44 80 ILE A N 1
ATOM 621 C CA . ILE A 1 80 ? -5.433 -10.509 9.191 1.00 88.44 80 ILE A CA 1
ATOM 622 C C . ILE A 1 80 ? -5.801 -10.577 7.703 1.00 88.44 80 ILE A C 1
ATOM 624 O O . ILE A 1 80 ? -5.052 -11.137 6.910 1.00 88.44 80 ILE A O 1
ATOM 628 N N . THR A 1 81 ? -6.918 -9.969 7.300 1.00 89.00 81 THR A N 1
ATOM 629 C CA . THR A 1 81 ? -7.380 -9.958 5.901 1.00 89.00 81 THR A CA 1
ATOM 630 C C . THR A 1 81 ? -6.401 -9.221 4.985 1.00 89.00 81 THR A C 1
ATOM 632 O O . THR A 1 81 ? -6.182 -9.660 3.858 1.00 89.00 81 THR A O 1
ATOM 635 N N . ILE A 1 82 ? -5.761 -8.148 5.465 1.00 87.31 82 ILE A N 1
ATOM 636 C CA . ILE A 1 82 ? -4.717 -7.434 4.713 1.00 87.31 82 ILE A CA 1
ATOM 637 C C . ILE A 1 82 ? -3.554 -8.371 4.360 1.00 87.31 82 ILE A C 1
ATOM 639 O O . ILE A 1 82 ? -3.044 -8.294 3.248 1.00 87.31 82 ILE A O 1
ATOM 643 N N . LEU A 1 83 ? -3.174 -9.301 5.241 1.00 84.62 83 LEU A N 1
ATOM 644 C CA . LEU A 1 83 ? -2.082 -10.247 4.969 1.00 84.62 83 LEU A CA 1
ATOM 645 C C . LEU A 1 83 ? -2.388 -11.211 3.813 1.00 84.62 83 LEU A C 1
ATOM 647 O O . LEU A 1 83 ? -1.466 -11.727 3.187 1.00 84.62 83 LEU A O 1
ATOM 651 N N . PHE A 1 84 ? -3.668 -11.446 3.517 1.00 87.19 84 PHE A N 1
ATOM 652 C CA . PHE A 1 84 ? -4.110 -12.303 2.415 1.00 87.19 84 PHE A CA 1
ATOM 653 C C . PHE A 1 84 ? -4.336 -11.544 1.103 1.00 87.19 84 PHE A C 1
ATOM 655 O O . PHE A 1 84 ? -4.718 -12.157 0.103 1.00 87.19 84 PHE A O 1
ATOM 662 N N . LEU A 1 85 ? -4.131 -10.224 1.079 1.00 85.62 85 LEU A N 1
ATOM 663 C CA . LEU A 1 85 ? -4.357 -9.431 -0.122 1.00 85.62 85 LEU A CA 1
ATOM 664 C C . LEU A 1 85 ? -3.304 -9.768 -1.192 1.00 85.62 85 LEU A C 1
ATOM 666 O O . LEU A 1 85 ? -2.105 -9.701 -0.908 1.00 85.62 85 LEU A O 1
ATOM 670 N N . PRO A 1 86 ? -3.714 -10.116 -2.425 1.00 81.25 86 PRO A N 1
ATOM 671 C CA . PRO A 1 86 ? -2.759 -10.407 -3.481 1.00 81.25 86 PRO A CA 1
ATOM 672 C C . PRO A 1 86 ? -2.047 -9.121 -3.940 1.00 81.25 86 PRO A C 1
ATOM 674 O O . PRO A 1 86 ? -2.661 -8.046 -3.948 1.00 81.25 86 PRO A O 1
ATOM 677 N N . PRO A 1 87 ? -0.770 -9.217 -4.360 1.00 74.88 87 PRO A N 1
ATOM 678 C CA . PRO A 1 87 ? -0.040 -8.082 -4.917 1.00 74.88 87 PRO A CA 1
ATOM 679 C C . PRO A 1 87 ? -0.730 -7.561 -6.183 1.00 74.88 87 PRO A C 1
ATOM 681 O O . PRO A 1 87 ? -1.346 -8.335 -6.924 1.00 74.88 87 PRO A O 1
ATOM 684 N N . LEU A 1 88 ? -0.641 -6.250 -6.437 1.00 73.25 88 LEU A N 1
ATOM 685 C CA . LEU A 1 88 ? -1.212 -5.665 -7.650 1.00 73.25 88 LEU A CA 1
ATOM 686 C C . LEU A 1 88 ? -0.550 -6.284 -8.896 1.00 73.25 88 LEU A C 1
ATOM 688 O O . LEU A 1 88 ? 0.664 -6.492 -8.900 1.00 73.25 88 LEU A O 1
ATOM 692 N N . PRO A 1 89 ? -1.322 -6.550 -9.967 1.00 62.47 89 PRO A N 1
ATOM 693 C CA . PRO A 1 89 ? -0.766 -7.033 -11.223 1.00 62.47 89 PRO A CA 1
ATOM 694 C C . PRO A 1 89 ? 0.134 -5.952 -11.834 1.00 62.47 89 PRO A C 1
ATOM 696 O O . PRO A 1 89 ? -0.334 -4.912 -12.304 1.00 62.47 89 PRO A O 1
ATOM 699 N N . GLY A 1 90 ? 1.442 -6.187 -11.800 1.00 64.69 90 GLY A N 1
ATOM 700 C CA . GLY A 1 90 ? 2.445 -5.267 -12.318 1.00 64.69 90 GLY A CA 1
ATOM 701 C C . GLY A 1 90 ? 3.862 -5.679 -11.917 1.00 64.69 90 GLY A C 1
ATOM 702 O O . GLY A 1 90 ? 4.046 -6.390 -10.927 1.00 64.69 90 GLY A O 1
ATOM 703 N N . PRO A 1 91 ? 4.884 -5.264 -12.681 1.00 65.00 91 PRO A N 1
ATOM 704 C CA . PRO A 1 91 ? 6.267 -5.470 -12.293 1.00 65.00 91 PRO A CA 1
ATOM 705 C C . PRO A 1 91 ? 6.570 -4.649 -11.035 1.00 65.00 91 PRO A C 1
ATOM 707 O O . PRO A 1 91 ? 6.305 -3.450 -10.984 1.00 65.00 91 PRO A O 1
ATOM 710 N N . ILE A 1 92 ? 7.146 -5.286 -10.021 1.00 68.50 92 ILE A N 1
ATOM 711 C CA . ILE A 1 92 ? 7.703 -4.615 -8.848 1.00 68.50 92 ILE A CA 1
ATOM 712 C C . ILE A 1 92 ? 9.185 -4.371 -9.136 1.00 68.50 92 ILE A C 1
ATOM 714 O O . ILE A 1 92 ? 9.919 -5.289 -9.515 1.00 68.50 92 ILE A O 1
ATOM 718 N N . LEU A 1 93 ? 9.633 -3.125 -8.974 1.00 66.25 93 LEU A N 1
ATOM 719 C CA . LEU A 1 93 ? 11.037 -2.758 -9.143 1.00 66.25 93 LEU A CA 1
ATOM 720 C C . LEU A 1 93 ? 11.811 -3.209 -7.896 1.00 66.25 93 LEU A C 1
ATOM 722 O O . LEU A 1 93 ? 11.915 -2.473 -6.916 1.00 66.25 93 LEU A O 1
ATOM 726 N N . SER A 1 94 ? 12.269 -4.465 -7.899 1.00 56.31 94 SER A N 1
ATOM 727 C CA . SER A 1 94 ? 13.032 -5.048 -6.785 1.00 56.31 94 SER A CA 1
ATOM 728 C C . SER A 1 94 ? 14.475 -4.547 -6.718 1.00 56.31 94 SER A C 1
ATOM 730 O O . SER A 1 94 ? 15.026 -4.471 -5.624 1.00 56.31 94 SER A O 1
ATOM 732 N N . GLU A 1 95 ? 15.069 -4.178 -7.854 1.00 60.62 95 GLU A N 1
ATOM 733 C CA . GLU A 1 95 ? 16.425 -3.635 -7.936 1.00 60.62 95 GLU A CA 1
ATOM 734 C C . GLU A 1 95 ? 16.398 -2.322 -8.719 1.00 60.62 95 GLU A C 1
ATOM 736 O O . GLU A 1 95 ? 16.014 -2.280 -9.886 1.00 60.62 95 GLU A O 1
ATOM 741 N N . HIS A 1 96 ? 16.805 -1.230 -8.072 1.00 62.97 96 HIS A N 1
ATOM 742 C CA . HIS A 1 96 ? 16.955 0.073 -8.728 1.00 62.97 96 HIS A CA 1
ATOM 743 C C . HIS A 1 96 ? 18.239 0.168 -9.550 1.00 62.97 96 HIS A C 1
ATOM 745 O O . HIS A 1 96 ? 18.424 1.163 -10.237 1.00 62.97 96 HIS A O 1
ATOM 751 N N . HIS A 1 97 ? 19.125 -0.825 -9.452 1.00 62.00 97 HIS A N 1
ATOM 752 C CA . HIS A 1 97 ? 20.488 -0.773 -9.958 1.00 62.00 97 HIS A CA 1
ATOM 753 C C . HIS A 1 97 ? 20.805 -2.027 -10.771 1.00 62.00 97 HIS A C 1
ATOM 755 O O . HIS A 1 97 ? 21.057 -3.089 -10.206 1.00 62.00 97 HIS A O 1
ATOM 761 N N . PHE A 1 98 ? 20.869 -1.893 -12.091 1.00 71.00 98 PHE A N 1
ATOM 762 C CA . PHE A 1 98 ? 21.248 -2.989 -12.978 1.00 71.00 98 PHE A CA 1
ATOM 763 C C . PHE A 1 98 ? 22.680 -2.782 -13.481 1.00 71.00 98 PHE A C 1
ATOM 765 O O . PHE A 1 98 ? 23.022 -1.715 -13.993 1.00 71.00 98 PHE A O 1
ATOM 772 N N . GLN A 1 99 ? 23.524 -3.807 -13.345 1.00 65.75 99 GLN A N 1
ATOM 773 C CA . GLN A 1 99 ? 24.903 -3.795 -13.847 1.00 65.75 99 GLN A CA 1
ATOM 774 C C . GLN A 1 99 ? 25.002 -4.519 -15.193 1.00 65.75 99 GLN A C 1
ATOM 776 O O . GLN A 1 99 ? 24.350 -5.538 -15.405 1.00 65.75 99 GLN A O 1
ATOM 781 N N . ASN A 1 100 ? 25.859 -4.015 -16.085 1.00 63.62 100 ASN A N 1
ATOM 782 C CA . ASN A 1 100 ? 26.222 -4.644 -17.365 1.00 63.62 100 ASN A CA 1
ATOM 783 C C . ASN A 1 100 ? 25.055 -4.844 -18.349 1.00 63.62 100 ASN A C 1
ATOM 785 O O . ASN A 1 100 ? 25.078 -5.751 -19.182 1.00 63.62 100 ASN A O 1
ATOM 789 N N . VAL A 1 101 ? 24.038 -3.982 -18.293 1.00 67.25 101 VAL A N 1
ATOM 790 C CA . VAL A 1 101 ? 22.892 -4.060 -19.205 1.00 67.25 101 VAL A CA 1
ATOM 791 C C . VAL A 1 101 ? 23.132 -3.204 -20.445 1.00 67.25 101 VAL A C 1
ATOM 793 O O . VAL A 1 101 ? 23.170 -1.973 -20.391 1.00 67.25 101 VAL A O 1
ATOM 796 N N . SER A 1 102 ? 23.250 -3.869 -21.595 1.00 65.38 102 SER A N 1
ATOM 797 C CA . SER A 1 102 ? 23.334 -3.208 -22.896 1.00 65.38 102 SER A CA 1
ATOM 798 C C . SER A 1 102 ? 21.947 -2.839 -23.423 1.00 65.38 102 SER A C 1
ATOM 800 O O . SER A 1 102 ? 21.098 -3.700 -23.643 1.00 65.38 102 SER A O 1
ATOM 802 N N . CYS A 1 103 ? 21.746 -1.555 -23.725 1.00 67.19 103 CYS A N 1
ATOM 803 C CA . CYS A 1 103 ? 20.530 -1.051 -24.372 1.00 67.19 103 CYS A CA 1
ATOM 804 C C . CYS A 1 103 ? 20.335 -1.601 -25.807 1.00 67.19 103 CYS A C 1
ATOM 806 O O . CYS A 1 103 ? 19.230 -1.546 -26.336 1.00 67.19 103 CYS A O 1
ATOM 808 N N . LYS A 1 104 ? 21.373 -2.180 -26.438 1.00 64.12 104 LYS A N 1
ATOM 809 C CA . LYS A 1 104 ? 21.295 -2.764 -27.794 1.00 64.12 104 LYS A CA 1
ATOM 810 C C . LYS A 1 104 ? 20.386 -3.994 -27.868 1.00 64.12 104 LYS A C 1
ATOM 812 O O . LYS A 1 104 ? 19.859 -4.311 -28.929 1.00 64.12 104 LYS A O 1
ATOM 817 N N . ILE A 1 105 ? 20.224 -4.689 -26.746 1.00 66.44 105 ILE A N 1
ATOM 818 C CA . ILE A 1 105 ? 19.376 -5.880 -26.645 1.00 66.44 105 ILE A CA 1
ATOM 819 C C . ILE A 1 105 ? 17.889 -5.483 -26.707 1.00 66.44 105 ILE A C 1
ATOM 821 O O . ILE A 1 105 ? 17.035 -6.307 -27.018 1.00 66.44 105 ILE A O 1
ATOM 825 N N . LEU A 1 106 ? 17.568 -4.211 -26.458 1.00 74.25 106 LEU A N 1
ATOM 826 C CA . LEU A 1 106 ? 16.207 -3.771 -26.229 1.00 74.25 106 LEU A CA 1
ATOM 827 C C . LEU A 1 106 ? 15.497 -3.324 -27.511 1.00 74.25 106 LEU A C 1
ATOM 829 O O . LEU A 1 106 ? 16.002 -2.497 -28.272 1.00 74.25 106 LEU A O 1
ATOM 833 N N . SER A 1 107 ? 14.293 -3.851 -27.734 1.00 75.00 107 SER A N 1
ATOM 834 C CA . SER A 1 107 ? 13.481 -3.528 -28.908 1.00 75.00 107 SER A CA 1
ATOM 835 C C . SER A 1 107 ? 12.582 -2.307 -28.674 1.00 75.00 107 SER A C 1
ATOM 837 O O . SER A 1 107 ? 12.356 -1.861 -27.547 1.00 75.00 107 SER A O 1
ATOM 839 N N . ARG A 1 108 ? 12.070 -1.717 -29.758 1.00 81.50 108 ARG A N 1
ATOM 840 C CA . ARG A 1 108 ? 11.132 -0.588 -29.692 1.00 81.50 108 ARG A CA 1
ATOM 841 C C . ARG A 1 108 ? 9.730 -1.081 -29.326 1.00 81.50 108 ARG A C 1
ATOM 843 O O . ARG A 1 108 ? 9.223 -2.001 -29.965 1.00 81.50 108 ARG A O 1
ATOM 850 N N . CYS A 1 109 ? 9.061 -0.396 -28.397 1.00 83.12 109 CYS A N 1
ATOM 851 C CA . CYS A 1 109 ? 7.668 -0.697 -28.071 1.00 83.12 109 CYS A CA 1
ATOM 852 C C . CYS A 1 109 ? 6.737 -0.439 -29.268 1.00 83.12 109 CYS A C 1
ATOM 854 O O . CYS A 1 109 ? 6.815 0.598 -29.941 1.00 83.12 109 CYS A O 1
ATOM 856 N N . ASN A 1 110 ? 5.780 -1.341 -29.492 1.00 86.00 110 ASN A N 1
ATOM 857 C CA . ASN A 1 110 ? 4.660 -1.064 -30.383 1.00 86.00 110 ASN A CA 1
ATOM 858 C C . ASN A 1 110 ? 3.680 -0.110 -29.686 1.00 86.00 110 ASN A C 1
ATOM 860 O O . ASN A 1 110 ? 2.921 -0.526 -28.815 1.00 86.00 110 ASN A O 1
ATOM 864 N N . MET A 1 111 ? 3.666 1.158 -30.106 1.00 84.62 111 MET A N 1
ATOM 865 C CA . MET A 1 111 ? 2.859 2.212 -29.475 1.00 84.62 111 MET A CA 1
ATOM 866 C C . MET A 1 111 ? 1.353 1.910 -29.458 1.00 84.62 111 MET A C 1
ATOM 868 O O . MET A 1 111 ? 0.665 2.338 -28.537 1.00 84.62 111 MET A O 1
ATOM 872 N N . LYS A 1 112 ? 0.824 1.163 -30.441 1.00 83.69 112 LYS A N 1
ATOM 873 C CA . LYS A 1 112 ? -0.602 0.788 -30.455 1.00 83.69 112 LYS A CA 1
ATOM 874 C C . LYS A 1 112 ? -0.928 -0.207 -29.343 1.00 83.69 112 LYS A C 1
ATOM 876 O O . LYS A 1 112 ? -1.907 -0.028 -28.628 1.00 83.69 112 LYS A O 1
ATOM 881 N N . TYR A 1 113 ? -0.089 -1.233 -29.197 1.00 80.75 113 TYR A N 1
ATOM 882 C CA . TYR A 1 113 ? -0.239 -2.239 -28.147 1.00 80.75 113 TYR A CA 1
ATOM 883 C C . TYR A 1 113 ? 0.010 -1.627 -26.766 1.00 80.75 113 TYR A C 1
ATOM 885 O O . TYR A 1 113 ? -0.807 -1.791 -25.868 1.00 80.75 113 TYR A O 1
ATOM 893 N N . HIS A 1 114 ? 1.078 -0.838 -26.630 1.00 83.38 114 HIS A N 1
ATOM 894 C CA . HIS A 1 114 ? 1.440 -0.133 -25.399 1.00 83.38 114 HIS A CA 1
ATOM 895 C C . HIS A 1 114 ? 0.311 0.771 -24.885 1.00 83.38 114 HIS A C 1
ATOM 897 O O . HIS A 1 114 ? -0.114 0.615 -23.743 1.00 83.38 114 HIS A O 1
ATOM 903 N N . ALA A 1 115 ? -0.263 1.622 -25.743 1.00 83.69 115 ALA A N 1
ATOM 904 C CA . ALA A 1 115 ? -1.382 2.482 -25.357 1.00 83.69 115 ALA A CA 1
ATOM 905 C C . ALA A 1 115 ? -2.605 1.671 -24.892 1.00 83.69 115 ALA A C 1
ATOM 907 O O . ALA A 1 115 ? -3.244 2.024 -23.902 1.00 83.69 115 ALA A O 1
ATOM 908 N N . SER A 1 116 ? -2.907 0.556 -25.570 1.00 83.06 116 SER A N 1
ATOM 909 C CA . SER A 1 116 ? -4.003 -0.332 -25.167 1.00 83.06 116 SER A CA 1
ATOM 910 C C . SER A 1 116 ? -3.722 -1.071 -23.854 1.00 83.06 116 SER A C 1
ATOM 912 O O . SER A 1 116 ? -4.631 -1.234 -23.044 1.00 83.06 116 SER A O 1
ATOM 914 N N . ALA A 1 117 ? -2.474 -1.475 -23.603 1.00 79.69 117 ALA A N 1
ATOM 915 C CA . ALA A 1 117 ? -2.063 -2.194 -22.400 1.00 79.69 117 ALA A CA 1
ATOM 916 C C . ALA A 1 117 ? -2.071 -1.290 -21.158 1.00 79.69 117 ALA A C 1
ATOM 918 O O . ALA A 1 117 ? -2.502 -1.723 -20.090 1.00 79.69 117 ALA A O 1
ATOM 919 N N . ILE A 1 118 ? -1.673 -0.021 -21.310 1.00 80.19 118 ILE A N 1
ATOM 920 C CA . ILE A 1 118 ? -1.801 0.991 -20.252 1.00 80.19 118 ILE A CA 1
ATOM 921 C C . ILE A 1 118 ? -3.274 1.288 -19.976 1.00 80.19 118 ILE A C 1
ATOM 923 O O . ILE A 1 118 ? -3.684 1.274 -18.822 1.00 80.19 118 ILE A O 1
ATOM 927 N N . ALA A 1 119 ? -4.087 1.505 -21.015 1.00 80.50 119 ALA A N 1
ATOM 928 C CA . ALA A 1 119 ? -5.509 1.799 -20.838 1.00 80.50 119 ALA A CA 1
ATOM 929 C C . ALA A 1 119 ? -6.292 0.633 -20.207 1.00 80.50 119 ALA A C 1
ATOM 931 O O . ALA A 1 119 ? -7.227 0.859 -19.445 1.00 80.50 119 ALA A O 1
ATOM 932 N N . SER A 1 120 ? -5.912 -0.610 -20.517 1.00 77.06 120 SER A N 1
ATOM 933 C CA . SER A 1 120 ? -6.522 -1.824 -19.953 1.00 77.06 120 SER A CA 1
ATOM 934 C C . SER A 1 120 ? -5.903 -2.266 -18.627 1.00 77.06 120 SER A C 1
ATOM 936 O O . SER A 1 120 ? -6.367 -3.243 -18.044 1.00 77.06 120 SER A O 1
ATOM 938 N N . CYS A 1 121 ? -4.873 -1.566 -18.139 1.00 75.69 121 CYS A N 1
ATOM 939 C CA . CYS A 1 121 ? -4.167 -1.901 -16.905 1.00 75.69 121 CYS A CA 1
ATOM 940 C C . CYS A 1 121 ? -3.643 -3.343 -16.868 1.00 75.69 121 CYS A C 1
ATOM 942 O O . CYS A 1 121 ? -3.625 -3.988 -15.820 1.00 75.69 121 CYS A O 1
ATOM 944 N N . ASN A 1 122 ? -3.170 -3.837 -18.015 1.00 73.81 122 ASN A N 1
ATOM 945 C CA . ASN A 1 122 ? -2.713 -5.214 -18.196 1.00 73.81 122 ASN A CA 1
ATOM 946 C C . ASN A 1 122 ? -1.270 -5.430 -17.689 1.00 73.81 122 ASN A C 1
ATOM 948 O O . ASN A 1 122 ? -0.421 -5.978 -18.388 1.00 73.81 122 ASN A O 1
ATOM 952 N N . GLY A 1 123 ? -0.951 -4.903 -16.503 1.00 75.00 123 GLY A N 1
ATOM 953 C CA . GLY A 1 123 ? 0.353 -5.087 -15.856 1.00 75.00 123 GLY A CA 1
ATOM 954 C C . GLY A 1 123 ? 1.545 -4.418 -16.554 1.00 75.00 123 GLY A C 1
ATOM 955 O O . GLY A 1 123 ? 2.683 -4.725 -16.218 1.00 75.00 123 GLY A O 1
ATOM 956 N N . THR A 1 124 ? 1.326 -3.514 -17.512 1.00 80.19 124 THR A N 1
ATOM 957 C CA . THR A 1 124 ? 2.408 -2.742 -18.150 1.00 80.19 124 THR A CA 1
ATOM 958 C C . THR A 1 124 ? 2.668 -1.452 -17.373 1.00 80.19 124 THR A C 1
ATOM 960 O O . THR A 1 124 ? 1.721 -0.740 -17.029 1.00 80.19 124 THR A O 1
ATOM 963 N N . LYS A 1 125 ? 3.937 -1.144 -17.084 1.00 81.75 125 LYS A N 1
ATOM 964 C CA . LYS A 1 125 ? 4.345 0.068 -16.356 1.00 81.75 125 LYS A CA 1
ATOM 965 C C . LYS A 1 125 ? 5.501 0.766 -17.053 1.00 81.75 125 LYS A C 1
ATOM 967 O O . LYS A 1 125 ? 6.449 0.123 -17.495 1.00 81.75 125 LYS A O 1
ATOM 972 N N . ASP A 1 126 ? 5.452 2.091 -17.063 1.00 85.19 126 ASP A N 1
ATOM 973 C CA . ASP A 1 126 ? 6.499 2.920 -17.647 1.00 85.19 126 ASP A CA 1
ATOM 974 C C . ASP A 1 126 ? 7.367 3.542 -16.551 1.00 85.19 126 ASP A C 1
ATOM 976 O O . ASP A 1 126 ? 6.869 4.031 -15.530 1.00 85.19 126 ASP A O 1
ATOM 980 N N . THR A 1 127 ? 8.677 3.563 -16.780 1.00 85.38 127 THR A N 1
ATOM 981 C CA . THR A 1 127 ? 9.626 4.276 -15.921 1.00 85.38 127 THR A CA 1
ATOM 982 C C . THR A 1 127 ? 10.762 4.898 -16.730 1.00 85.38 127 THR A C 1
ATOM 984 O O . THR A 1 127 ? 11.038 4.514 -17.871 1.00 85.38 127 THR A O 1
ATOM 987 N N . MET A 1 128 ? 11.406 5.911 -16.154 1.00 85.38 128 MET A N 1
ATOM 988 C CA . MET A 1 128 ? 12.613 6.502 -16.709 1.00 85.38 128 MET A CA 1
ATOM 989 C C . MET A 1 128 ? 13.832 5.795 -16.127 1.00 85.38 128 MET A C 1
ATOM 991 O O . MET A 1 128 ? 14.007 5.734 -14.917 1.00 85.38 128 MET A O 1
ATOM 995 N N . CYS A 1 129 ? 14.683 5.276 -17.002 1.00 83.75 129 CYS A N 1
ATOM 996 C CA . CYS A 1 129 ? 15.951 4.684 -16.612 1.00 83.75 129 CYS A CA 1
ATOM 997 C C . CYS A 1 129 ? 17.103 5.581 -17.062 1.00 83.75 129 CYS A C 1
ATOM 999 O O . CYS A 1 129 ? 17.055 6.207 -18.124 1.00 83.75 129 CYS A O 1
ATOM 1001 N N . HIS A 1 130 ? 18.127 5.663 -16.228 1.00 84.75 130 HIS A N 1
ATOM 1002 C CA . HIS A 1 130 ? 19.309 6.496 -16.351 1.00 84.75 130 HIS A CA 1
ATOM 1003 C C . HIS A 1 130 ? 20.519 5.591 -16.525 1.00 84.75 130 HIS A C 1
ATOM 1005 O O . HIS A 1 130 ? 20.912 4.884 -15.603 1.00 84.75 130 HIS A O 1
ATOM 1011 N N . TRP A 1 131 ? 21.120 5.632 -17.706 1.00 81.12 131 TRP A N 1
ATOM 1012 C CA . TRP A 1 131 ? 22.392 4.989 -17.972 1.00 81.12 131 TRP A CA 1
ATOM 1013 C C . TRP A 1 131 ? 23.494 5.951 -17.568 1.00 81.12 131 TRP A C 1
ATOM 1015 O O . TRP A 1 131 ? 23.612 7.052 -18.117 1.00 81.12 131 TRP A O 1
ATOM 1025 N N . ILE A 1 132 ? 24.279 5.516 -16.594 1.00 81.06 132 ILE A N 1
ATOM 1026 C CA . ILE A 1 132 ? 25.477 6.185 -16.122 1.00 81.06 132 ILE A CA 1
ATOM 1027 C C . ILE A 1 132 ? 26.649 5.380 -16.670 1.00 81.06 132 ILE A C 1
ATOM 1029 O O . ILE A 1 132 ? 26.933 4.270 -16.213 1.00 81.06 132 ILE A O 1
ATOM 1033 N N . CYS A 1 133 ? 27.286 5.929 -17.696 1.00 77.06 133 CYS A N 1
ATOM 1034 C CA . CYS A 1 133 ? 28.450 5.340 -18.343 1.00 77.06 133 CYS A CA 1
ATOM 1035 C C . CYS A 1 133 ? 29.606 6.342 -18.258 1.00 77.06 133 CYS A C 1
ATOM 1037 O O . CYS A 1 133 ? 29.382 7.547 -18.206 1.00 77.06 133 CYS A O 1
ATOM 1039 N N . GLU A 1 134 ? 30.842 5.852 -18.307 1.00 72.38 134 GLU A N 1
ATOM 1040 C CA . GLU A 1 134 ? 32.056 6.661 -18.116 1.00 72.38 134 GLU A CA 1
ATOM 1041 C C . GLU A 1 134 ? 32.145 7.889 -19.048 1.00 72.38 134 GLU A C 1
ATOM 1043 O O . GLU A 1 134 ? 32.577 8.955 -18.623 1.00 72.38 134 GLU A O 1
ATOM 1048 N N . ASN A 1 135 ? 31.654 7.769 -20.289 1.00 69.56 135 ASN A N 1
ATOM 1049 C CA . ASN A 1 135 ? 31.800 8.807 -21.317 1.00 69.56 135 ASN A CA 1
ATOM 1050 C C . ASN A 1 135 ? 30.500 9.545 -21.674 1.00 69.56 135 ASN A C 1
ATOM 1052 O O . ASN A 1 135 ? 30.547 10.638 -22.237 1.00 69.56 135 ASN A O 1
ATOM 1056 N N . THR A 1 136 ? 29.332 8.964 -21.389 1.00 73.25 136 THR A N 1
ATOM 1057 C CA . THR A 1 136 ? 28.034 9.545 -21.763 1.00 73.25 136 THR A CA 1
ATOM 1058 C C . THR A 1 136 ? 26.938 9.090 -20.814 1.00 73.25 136 THR A C 1
ATOM 1060 O O . THR A 1 136 ? 26.644 7.898 -20.736 1.00 73.25 136 THR A O 1
ATOM 1063 N N . ASN A 1 137 ? 26.265 10.046 -20.179 1.00 80.25 137 ASN A N 1
ATOM 1064 C CA . ASN A 1 137 ? 25.066 9.778 -19.394 1.00 80.25 137 ASN A CA 1
ATOM 1065 C C . ASN A 1 137 ? 23.826 10.048 -20.243 1.00 80.25 137 ASN A C 1
ATOM 1067 O O . ASN A 1 137 ? 23.710 11.109 -20.864 1.00 80.25 137 ASN A O 1
ATOM 1071 N N . PHE A 1 138 ? 22.879 9.114 -20.261 1.00 79.69 138 PHE A N 1
ATOM 1072 C CA . PHE A 1 138 ? 21.612 9.317 -20.954 1.00 79.69 138 PHE A CA 1
ATOM 1073 C C . PHE A 1 138 ? 20.455 8.663 -20.210 1.00 79.69 138 PHE A C 1
ATOM 1075 O O . PHE A 1 138 ? 20.574 7.571 -19.671 1.00 79.69 138 PHE A O 1
ATOM 1082 N N . SER A 1 139 ? 19.298 9.319 -20.228 1.00 83.38 139 SER A N 1
ATOM 1083 C CA . SER A 1 139 ? 18.067 8.763 -19.658 1.00 83.38 139 SER A CA 1
ATOM 1084 C C . SER A 1 139 ? 17.082 8.396 -20.752 1.00 83.38 139 SER A C 1
ATOM 1086 O O . SER A 1 139 ? 16.830 9.219 -21.630 1.00 83.38 139 SER A O 1
ATOM 1088 N N . THR A 1 140 ? 16.485 7.215 -20.728 1.00 81.69 140 THR A N 1
ATOM 1089 C CA . THR A 1 140 ? 15.410 6.864 -21.664 1.00 81.69 140 THR A CA 1
ATOM 1090 C C . THR A 1 140 ? 14.240 6.222 -20.936 1.00 81.69 140 THR A C 1
ATOM 1092 O O . THR A 1 140 ? 14.398 5.646 -19.863 1.00 81.69 140 THR A O 1
ATOM 1095 N N . GLN A 1 141 ? 13.046 6.389 -21.501 1.00 85.81 141 GLN A N 1
ATOM 1096 C CA . GLN A 1 141 ? 11.829 5.797 -20.966 1.00 85.81 141 GLN A CA 1
ATOM 1097 C C . GLN A 1 141 ? 11.709 4.361 -21.458 1.00 85.81 141 GLN A C 1
ATOM 1099 O O . GLN A 1 141 ? 11.732 4.104 -22.670 1.00 85.81 141 GLN A O 1
ATOM 1104 N N . LEU A 1 142 ? 11.583 3.453 -20.498 1.00 84.88 142 LEU A N 1
ATOM 1105 C CA . LEU A 1 142 ? 11.344 2.040 -20.722 1.00 84.88 142 LEU A CA 1
ATOM 1106 C C . LEU A 1 142 ? 9.925 1.689 -20.297 1.00 84.88 142 LEU A C 1
ATOM 1108 O O . LEU A 1 142 ? 9.423 2.202 -19.294 1.00 84.88 142 LEU A O 1
ATOM 1112 N N . SER A 1 143 ? 9.316 0.781 -21.047 1.00 85.75 143 SER A N 1
ATOM 1113 C CA . SER A 1 143 ? 8.095 0.107 -20.634 1.00 85.75 143 SER A CA 1
ATOM 1114 C C . SER A 1 143 ? 8.434 -1.313 -20.203 1.00 85.75 143 SER A C 1
ATOM 1116 O O . SER A 1 143 ? 9.171 -2.011 -20.904 1.00 85.75 143 SER A O 1
ATOM 1118 N N . PHE A 1 144 ? 7.919 -1.715 -19.048 1.00 82.56 144 PHE A N 1
ATOM 1119 C CA . PHE A 1 144 ? 8.067 -3.045 -18.474 1.00 82.56 144 PHE A CA 1
ATOM 1120 C C . PHE A 1 144 ? 6.727 -3.766 -18.562 1.00 82.56 144 PHE A C 1
ATOM 1122 O O . PHE A 1 144 ? 5.710 -3.271 -18.069 1.00 82.56 144 PHE A O 1
ATOM 1129 N N . HIS A 1 145 ? 6.738 -4.950 -19.158 1.00 79.56 145 HIS A N 1
ATOM 1130 C CA . HIS A 1 145 ? 5.637 -5.893 -19.097 1.00 79.56 145 HIS A CA 1
ATOM 1131 C C . HIS A 1 145 ? 5.782 -6.749 -17.836 1.00 79.56 145 HIS A C 1
ATOM 1133 O O . HIS A 1 145 ? 6.888 -7.178 -17.501 1.00 79.56 145 HIS A O 1
ATOM 1139 N N . ALA A 1 146 ? 4.682 -7.003 -17.127 1.00 68.25 146 ALA A N 1
ATOM 1140 C CA . ALA A 1 146 ? 4.704 -7.907 -15.985 1.00 68.25 146 ALA A CA 1
ATOM 1141 C C . ALA A 1 146 ? 5.099 -9.321 -16.445 1.00 68.25 146 ALA A C 1
ATOM 1143 O O . ALA A 1 146 ? 4.352 -9.972 -17.175 1.00 68.25 146 ALA A O 1
ATOM 1144 N N . ASP A 1 147 ? 6.263 -9.785 -15.996 1.00 64.94 147 ASP A N 1
ATOM 1145 C CA . ASP A 1 147 ? 6.661 -11.189 -16.010 1.00 64.94 147 ASP A CA 1
ATOM 1146 C C . ASP A 1 147 ? 7.049 -11.577 -14.578 1.00 64.94 147 ASP A C 1
ATOM 1148 O O . ASP A 1 147 ? 7.868 -10.917 -13.936 1.00 64.94 147 ASP A O 1
ATOM 1152 N N . GLN A 1 148 ? 6.364 -12.576 -14.018 1.00 60.31 148 GLN A N 1
ATOM 1153 C CA . GLN A 1 148 ? 6.531 -13.030 -12.625 1.00 60.31 148 GLN A CA 1
ATOM 1154 C C . GLN A 1 148 ? 6.493 -11.912 -11.552 1.00 60.31 148 GLN A C 1
ATOM 1156 O O . GLN A 1 148 ? 7.118 -12.040 -10.498 1.00 60.31 148 GLN A O 1
ATOM 1161 N N . ASN A 1 149 ? 5.773 -10.807 -11.805 1.00 66.25 149 ASN A N 1
ATOM 1162 C CA . ASN A 1 149 ? 5.704 -9.603 -10.957 1.00 66.25 149 ASN A CA 1
ATOM 1163 C C . ASN A 1 149 ? 7.065 -8.946 -10.643 1.00 66.25 149 ASN A C 1
ATOM 1165 O O . ASN A 1 149 ? 7.151 -8.118 -9.735 1.00 66.25 149 ASN A O 1
ATOM 1169 N N . LYS A 1 150 ? 8.133 -9.266 -11.383 1.00 67.75 150 LYS A N 1
ATOM 1170 C CA . LYS A 1 150 ? 9.463 -8.671 -11.194 1.00 67.75 150 LYS A CA 1
ATOM 1171 C C . LYS A 1 150 ? 9.844 -7.838 -12.407 1.00 67.75 150 LYS A C 1
ATOM 1173 O O . LYS A 1 150 ? 9.715 -8.274 -13.546 1.00 67.75 150 LYS A O 1
ATOM 1178 N N . ALA A 1 151 ? 10.353 -6.636 -12.163 1.00 69.19 151 ALA A N 1
ATOM 1179 C CA . ALA A 1 151 ? 10.948 -5.828 -13.216 1.00 69.19 151 ALA A CA 1
ATOM 1180 C C . ALA A 1 151 ? 12.345 -6.373 -13.557 1.00 69.19 151 ALA A C 1
ATOM 1182 O O . ALA A 1 151 ? 13.311 -6.100 -12.847 1.00 69.19 151 ALA A O 1
ATOM 1183 N N . ILE A 1 152 ? 12.451 -7.157 -14.630 1.00 72.06 152 ILE A N 1
ATOM 1184 C CA . ILE A 1 152 ? 13.732 -7.622 -15.180 1.00 72.06 152 ILE A CA 1
ATOM 1185 C C . ILE A 1 152 ? 13.947 -6.923 -16.517 1.00 72.06 152 ILE A C 1
ATOM 1187 O O . ILE A 1 152 ? 13.036 -6.904 -17.344 1.00 72.06 152 ILE A O 1
ATOM 1191 N N . ILE A 1 153 ? 15.144 -6.375 -16.747 1.00 74.50 153 ILE A N 1
ATOM 1192 C CA . ILE A 1 153 ? 15.512 -5.843 -18.063 1.00 74.50 153 ILE A CA 1
ATOM 1193 C C . ILE A 1 153 ? 15.879 -7.018 -18.975 1.00 74.50 153 ILE A C 1
ATOM 1195 O O . ILE A 1 153 ? 17.014 -7.490 -18.975 1.00 74.50 153 ILE A O 1
ATOM 1199 N N . SER A 1 154 ? 14.896 -7.504 -19.731 1.00 71.06 154 SER A N 1
ATOM 1200 C CA . SER A 1 154 ? 15.052 -8.539 -20.758 1.00 71.06 154 SER A CA 1
ATOM 1201 C C . SER A 1 154 ? 14.479 -8.050 -22.098 1.00 71.06 154 SER A C 1
ATOM 1203 O O . SER A 1 154 ? 13.511 -7.282 -22.092 1.00 71.06 154 SER A O 1
ATOM 1205 N N . PRO A 1 155 ? 15.029 -8.475 -23.253 1.00 69.88 155 PRO A N 1
ATOM 1206 C CA . PRO A 1 155 ? 14.484 -8.147 -24.577 1.00 69.88 155 PRO A CA 1
ATOM 1207 C C . PRO A 1 155 ? 12.996 -8.482 -24.740 1.00 69.88 155 PRO A C 1
ATOM 1209 O O . PRO A 1 155 ? 12.310 -7.816 -25.514 1.00 69.88 155 PRO A O 1
ATOM 1212 N N . ASP A 1 156 ? 12.512 -9.488 -24.009 1.00 70.69 156 ASP A N 1
ATOM 1213 C CA . ASP A 1 156 ? 11.137 -9.983 -24.112 1.00 70.69 156 ASP A CA 1
ATOM 1214 C C . ASP A 1 156 ? 10.165 -9.252 -23.174 1.00 70.69 156 ASP A C 1
ATOM 1216 O O . ASP A 1 156 ? 8.970 -9.166 -23.450 1.00 70.69 156 ASP A O 1
ATOM 1220 N N . THR A 1 157 ? 10.669 -8.707 -22.063 1.00 77.81 157 THR A N 1
ATOM 1221 C CA . THR A 1 157 ? 9.848 -8.100 -21.000 1.00 77.81 157 THR A CA 1
ATOM 1222 C C . THR A 1 157 ? 9.919 -6.581 -20.990 1.00 77.81 157 THR A C 1
ATOM 1224 O O . THR A 1 157 ? 9.077 -5.930 -20.373 1.00 77.81 157 THR A O 1
ATOM 1227 N N . THR A 1 158 ? 10.912 -5.994 -21.660 1.00 83.00 158 THR A N 1
ATOM 1228 C CA . THR A 1 158 ? 11.129 -4.549 -21.677 1.00 83.00 158 THR A CA 1
ATOM 1229 C C . THR A 1 158 ? 11.226 -4.008 -23.093 1.00 83.00 158 THR A C 1
ATOM 1231 O O . THR A 1 158 ? 11.676 -4.690 -24.011 1.00 83.00 158 THR A O 1
ATOM 1234 N N . CYS A 1 159 ? 10.809 -2.759 -23.291 1.00 82.94 159 CYS A N 1
ATOM 1235 C CA . CYS A 1 159 ? 10.932 -2.100 -24.586 1.00 82.94 159 CYS A CA 1
ATOM 1236 C C . CYS A 1 159 ? 11.151 -0.584 -24.457 1.00 82.94 159 CYS A C 1
ATOM 1238 O O . CYS A 1 159 ? 10.810 0.041 -23.449 1.00 82.94 159 CYS A O 1
ATOM 1240 N N . LEU A 1 160 ? 11.746 0.017 -25.490 1.00 84.12 160 LEU A N 1
ATOM 1241 C CA . LEU A 1 160 ? 12.061 1.448 -25.572 1.00 84.12 160 LEU A CA 1
ATOM 1242 C C . LEU A 1 160 ? 10.878 2.256 -26.111 1.00 84.12 160 LEU A C 1
ATOM 1244 O O . LEU A 1 160 ? 10.373 1.971 -27.203 1.00 84.12 160 LEU A O 1
ATOM 1248 N N . LEU A 1 161 ? 10.506 3.321 -25.395 1.00 81.75 161 LEU A N 1
ATOM 1249 C CA . LEU A 1 161 ? 9.437 4.239 -25.808 1.00 81.75 161 LEU A CA 1
ATOM 1250 C C . LEU A 1 161 ? 9.936 5.374 -26.714 1.00 81.75 161 LEU A C 1
ATOM 1252 O O . LEU A 1 161 ? 9.220 5.796 -27.623 1.00 81.75 161 LEU A O 1
ATOM 1256 N N . ASN A 1 162 ? 11.167 5.863 -26.509 1.00 75.25 162 ASN A N 1
ATOM 1257 C CA . ASN A 1 162 ? 11.686 7.025 -27.236 1.00 75.25 162 ASN A CA 1
ATOM 1258 C C . ASN A 1 162 ? 12.718 6.657 -28.318 1.00 75.25 162 ASN A C 1
ATOM 1260 O O . ASN A 1 162 ? 13.778 6.100 -28.042 1.00 75.25 162 ASN A O 1
ATOM 1264 N N . ILE A 1 163 ? 12.407 7.034 -29.560 1.00 62.59 163 ILE A N 1
ATOM 1265 C CA . ILE A 1 163 ? 13.144 6.683 -30.784 1.00 62.59 163 ILE A CA 1
ATOM 1266 C C . ILE A 1 163 ? 14.443 7.488 -30.920 1.00 62.59 163 ILE A C 1
ATOM 1268 O O . ILE A 1 163 ? 15.427 6.987 -31.460 1.00 62.59 163 ILE A O 1
ATOM 1272 N N . SER A 1 164 ? 14.481 8.724 -30.411 1.00 60.34 164 SER A N 1
ATOM 1273 C CA . SER A 1 164 ? 15.613 9.641 -30.624 1.00 60.34 164 SER A CA 1
ATOM 1274 C C . SER A 1 164 ? 16.889 9.243 -29.878 1.00 60.34 164 SER A C 1
ATOM 1276 O O . SER A 1 164 ? 17.963 9.739 -30.204 1.00 60.34 164 SER A O 1
ATOM 1278 N N . LYS A 1 165 ? 16.791 8.325 -28.906 1.00 59.16 165 LYS A N 1
ATOM 1279 C CA . LYS A 1 165 ? 17.935 7.797 -28.145 1.00 59.16 165 LYS A CA 1
ATOM 1280 C C . LYS A 1 165 ? 18.398 6.413 -28.606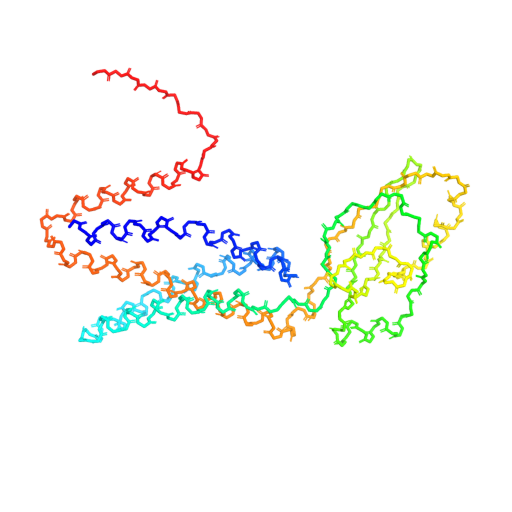 1.00 59.16 165 LYS A C 1
ATOM 1282 O O . LYS A 1 165 ? 19.406 5.923 -28.109 1.00 59.16 165 LYS A O 1
ATOM 1287 N N . ILE A 1 166 ? 17.734 5.811 -29.597 1.00 60.19 166 ILE A N 1
ATOM 1288 C CA . ILE A 1 166 ? 18.160 4.527 -30.181 1.00 60.19 166 ILE A CA 1
ATOM 1289 C C . ILE A 1 166 ? 19.537 4.673 -30.848 1.00 60.19 166 ILE A C 1
ATOM 1291 O O . ILE A 1 166 ? 20.376 3.785 -30.736 1.00 60.19 166 ILE A O 1
ATOM 1295 N N . SER A 1 167 ? 19.818 5.824 -31.469 1.00 56.59 167 SER A N 1
ATOM 1296 C CA . SER A 1 167 ? 21.135 6.133 -32.043 1.00 56.59 167 SER A CA 1
ATOM 1297 C C . SER A 1 167 ? 22.241 6.242 -30.987 1.00 56.59 167 SER A C 1
ATOM 1299 O O . SER A 1 167 ? 23.370 5.857 -31.271 1.00 56.59 167 SER A O 1
ATOM 1301 N N . LEU A 1 168 ? 21.929 6.684 -29.761 1.00 60.78 168 LEU A N 1
ATOM 1302 C CA . LEU A 1 168 ? 22.872 6.684 -28.632 1.00 60.78 168 LEU A CA 1
ATOM 1303 C C . LEU A 1 168 ? 23.169 5.254 -28.151 1.00 60.78 168 LEU A C 1
ATOM 1305 O O . LEU A 1 168 ? 24.315 4.952 -27.830 1.00 60.78 168 LEU A O 1
ATOM 1309 N N . CYS A 1 169 ? 22.171 4.362 -28.172 1.00 62.56 169 CYS A N 1
ATOM 1310 C CA . CYS A 1 169 ? 22.354 2.944 -27.838 1.00 62.56 169 CYS A CA 1
ATOM 1311 C C . CYS A 1 169 ? 23.090 2.145 -28.939 1.00 62.56 169 CYS A C 1
ATOM 1313 O O . CYS A 1 169 ? 23.780 1.177 -28.627 1.00 62.56 169 CYS A O 1
ATOM 1315 N N . GLN A 1 170 ? 22.964 2.544 -30.212 1.00 56.25 170 GLN A N 1
ATOM 1316 C CA . GLN A 1 170 ? 23.555 1.854 -31.371 1.00 56.25 170 GLN A CA 1
ATOM 1317 C C . GLN A 1 170 ? 24.943 2.401 -31.765 1.00 56.25 170 GLN A C 1
ATOM 1319 O O . GLN A 1 170 ? 25.779 1.645 -32.253 1.00 56.25 170 GLN A O 1
ATOM 1324 N N . GLY A 1 171 ? 25.184 3.706 -31.587 1.00 53.66 171 GLY A N 1
ATOM 1325 C CA . GLY A 1 171 ? 26.353 4.411 -32.128 1.00 53.66 171 GLY A CA 1
ATOM 1326 C C . GLY A 1 171 ? 27.608 4.400 -31.249 1.00 53.66 171 GLY A C 1
ATOM 1327 O O . GLY A 1 171 ? 28.701 4.504 -31.793 1.00 53.66 171 GLY A O 1
ATOM 1328 N N . ASN A 1 172 ? 27.476 4.233 -29.925 1.00 52.34 172 ASN A N 1
ATOM 1329 C CA . ASN A 1 172 ? 28.592 4.388 -28.971 1.00 52.34 172 ASN A CA 1
ATOM 1330 C C . ASN A 1 172 ? 28.925 3.132 -28.139 1.00 52.34 172 ASN A C 1
ATOM 1332 O O . ASN A 1 172 ? 29.797 3.189 -27.275 1.00 52.34 172 ASN A O 1
ATOM 1336 N N . LEU A 1 173 ? 28.266 1.993 -28.378 1.00 53.03 173 LEU A N 1
ATOM 1337 C CA . LEU A 1 173 ? 28.448 0.769 -27.586 1.00 53.03 173 LEU A CA 1
ATOM 1338 C C . LEU A 1 173 ? 29.241 -0.308 -28.347 1.00 53.03 173 LEU A C 1
ATOM 1340 O O . LEU A 1 173 ? 28.811 -1.454 -28.479 1.00 53.03 173 LEU A O 1
ATOM 1344 N N . THR A 1 174 ? 30.380 0.082 -28.916 1.00 50.00 174 THR A N 1
ATOM 1345 C CA . THR A 1 174 ? 31.299 -0.818 -29.633 1.00 50.00 174 THR A CA 1
ATOM 1346 C C . THR A 1 174 ? 32.394 -1.405 -28.750 1.00 50.00 174 THR A C 1
ATOM 1348 O O . THR A 1 174 ? 33.011 -2.378 -29.163 1.00 50.00 174 THR A O 1
ATOM 1351 N N . ASN A 1 175 ? 32.582 -0.912 -27.524 1.00 49.75 175 ASN A N 1
ATOM 1352 C CA . ASN A 1 175 ? 33.522 -1.481 -26.562 1.00 49.75 175 ASN A CA 1
ATOM 1353 C C . ASN A 1 175 ? 32.822 -1.747 -25.225 1.00 49.75 175 ASN A C 1
ATOM 1355 O O . ASN A 1 175 ? 31.844 -1.095 -24.876 1.00 49.75 175 ASN A O 1
ATOM 1359 N N . ASN A 1 176 ? 33.306 -2.761 -24.522 1.00 51.97 176 ASN A N 1
ATOM 1360 C CA . ASN A 1 176 ? 32.752 -3.355 -23.312 1.00 51.97 176 ASN A CA 1
ATOM 1361 C C . ASN A 1 176 ? 32.718 -2.357 -22.129 1.00 51.97 176 ASN A C 1
ATOM 1363 O O . ASN A 1 176 ? 33.586 -2.393 -21.263 1.00 51.97 176 ASN A O 1
ATOM 1367 N N . TYR A 1 177 ? 31.757 -1.431 -22.115 1.00 58.00 177 TYR A N 1
ATOM 1368 C CA . TYR A 1 177 ? 31.561 -0.486 -21.017 1.00 58.00 177 TYR A CA 1
ATOM 1369 C C . TYR A 1 177 ? 30.527 -1.041 -20.039 1.00 58.00 177 TYR A C 1
ATOM 1371 O O . TYR A 1 177 ? 29.363 -1.244 -20.392 1.00 58.00 177 TYR A O 1
ATOM 1379 N N . ASN A 1 178 ? 30.950 -1.250 -18.794 1.00 63.69 178 ASN A N 1
ATOM 1380 C CA . ASN A 1 178 ? 30.056 -1.551 -17.682 1.00 63.69 178 ASN A CA 1
ATOM 1381 C C . ASN A 1 178 ? 29.236 -0.290 -17.367 1.00 63.69 178 ASN A C 1
ATOM 1383 O O . ASN A 1 178 ? 29.634 0.536 -16.549 1.00 63.69 178 ASN A O 1
ATOM 1387 N N . CYS A 1 179 ? 28.112 -0.103 -18.055 1.00 73.19 179 CYS A N 1
ATOM 1388 C CA . CYS A 1 179 ? 27.168 0.955 -17.719 1.00 73.19 179 CYS A CA 1
ATOM 1389 C C . CYS A 1 179 ? 26.346 0.536 -16.503 1.00 73.19 179 CYS A C 1
ATOM 1391 O O . CYS A 1 179 ? 25.830 -0.584 -16.436 1.00 73.19 179 CYS A O 1
ATOM 1393 N N . ASN A 1 180 ? 26.203 1.465 -15.566 1.00 80.38 180 ASN A N 1
ATOM 1394 C CA . ASN A 1 180 ? 25.273 1.321 -14.467 1.00 80.38 180 ASN A CA 1
ATOM 1395 C C . ASN A 1 180 ? 23.912 1.891 -14.877 1.00 80.38 180 ASN A C 1
ATOM 1397 O O . ASN A 1 180 ? 23.848 3.022 -15.364 1.00 80.38 180 ASN A O 1
ATOM 1401 N N . VAL A 1 181 ? 22.834 1.131 -14.696 1.00 79.31 181 VAL A N 1
ATOM 1402 C CA . VAL A 1 181 ? 21.477 1.581 -15.018 1.00 79.31 181 VAL A CA 1
ATOM 1403 C C . VAL A 1 181 ? 20.699 1.794 -13.735 1.00 79.31 181 VAL A C 1
ATOM 1405 O O . VAL A 1 181 ? 20.478 0.850 -12.978 1.00 79.31 181 VAL A O 1
ATOM 1408 N N . ILE A 1 182 ? 20.252 3.030 -13.527 1.00 83.38 182 ILE A N 1
ATOM 1409 C CA . ILE A 1 182 ? 19.400 3.409 -12.404 1.00 83.38 182 ILE A CA 1
ATOM 1410 C C . ILE A 1 182 ? 18.008 3.734 -12.926 1.00 83.38 182 ILE A C 1
ATOM 1412 O O . ILE A 1 182 ? 17.864 4.645 -13.734 1.00 83.38 182 ILE A O 1
ATOM 1416 N N . CYS A 1 183 ? 16.983 3.010 -12.487 1.00 82.81 183 CYS A N 1
ATOM 1417 C CA . CYS A 1 183 ? 15.602 3.292 -12.879 1.00 82.81 183 CYS A CA 1
ATOM 1418 C C . CYS A 1 183 ? 14.845 4.025 -11.772 1.00 82.81 183 CYS A C 1
ATOM 1420 O O . CYS A 1 183 ? 14.930 3.659 -10.599 1.00 82.81 183 CYS A O 1
ATOM 1422 N N . ASP A 1 184 ? 14.075 5.037 -12.166 1.00 83.31 184 ASP A N 1
ATOM 1423 C CA . ASP A 1 184 ? 13.131 5.714 -11.288 1.00 83.31 184 ASP A CA 1
ATOM 1424 C C . ASP A 1 184 ? 11.991 4.760 -10.893 1.00 83.31 184 ASP A C 1
ATOM 1426 O O . ASP A 1 184 ? 11.745 3.725 -11.525 1.00 83.31 184 ASP A O 1
ATOM 1430 N N . ASN A 1 185 ? 11.246 5.118 -9.847 1.00 77.62 185 ASN A N 1
ATOM 1431 C CA . ASN A 1 185 ? 10.023 4.395 -9.506 1.00 77.62 185 ASN A CA 1
ATOM 1432 C C . ASN A 1 185 ? 8.989 4.522 -10.638 1.00 77.62 185 ASN A C 1
ATOM 1434 O O . ASN A 1 185 ? 8.934 5.537 -11.338 1.00 77.62 185 ASN A O 1
ATOM 1438 N N . PHE A 1 186 ? 8.143 3.502 -10.794 1.00 76.69 186 PHE A N 1
ATOM 1439 C CA . PHE A 1 186 ? 7.063 3.528 -11.777 1.00 76.69 186 PHE A CA 1
ATOM 1440 C C . PHE A 1 186 ? 6.150 4.739 -11.573 1.00 76.69 186 PHE A C 1
ATOM 1442 O O . PHE A 1 186 ? 5.802 5.096 -10.444 1.00 76.69 186 PHE A O 1
ATOM 1449 N N . LYS A 1 187 ? 5.752 5.363 -12.684 1.00 70.06 187 LYS A N 1
ATOM 1450 C CA . LYS A 1 187 ? 4.718 6.402 -12.676 1.00 70.06 187 LYS A CA 1
ATOM 1451 C C . LYS A 1 187 ? 3.372 5.707 -12.541 1.00 70.06 187 LYS A C 1
ATOM 1453 O O . LYS A 1 187 ? 2.908 5.077 -13.489 1.00 70.06 187 LYS A O 1
ATOM 1458 N N . ASP A 1 188 ? 2.793 5.756 -11.348 1.00 65.06 188 ASP A N 1
ATOM 1459 C CA . ASP A 1 188 ? 1.792 4.778 -10.929 1.00 65.06 188 ASP A CA 1
ATOM 1460 C C . ASP A 1 188 ? 0.437 5.392 -10.563 1.00 65.06 188 ASP A C 1
ATOM 1462 O O . ASP A 1 188 ? -0.090 5.177 -9.474 1.00 65.06 188 ASP A O 1
ATOM 1466 N N . ASP A 1 189 ? -0.130 6.177 -11.482 1.00 64.56 189 ASP A N 1
ATOM 1467 C CA . ASP A 1 189 ? -1.300 6.986 -11.134 1.00 64.56 189 ASP A CA 1
ATOM 1468 C C . ASP A 1 189 ? -2.614 6.400 -11.669 1.00 64.56 189 ASP A C 1
ATOM 1470 O O . ASP A 1 189 ? -3.550 6.222 -10.907 1.00 64.56 189 ASP A O 1
ATOM 1474 N N . GLN A 1 190 ? -2.740 6.047 -12.952 1.00 68.69 190 GLN A N 1
ATOM 1475 C CA . GLN A 1 190 ? -4.079 5.768 -13.514 1.00 68.69 190 GLN A CA 1
ATOM 1476 C C . GLN A 1 190 ? -4.640 4.377 -13.179 1.00 68.69 190 GLN A C 1
ATOM 1478 O O . GLN A 1 190 ? -5.805 4.239 -12.806 1.00 68.69 190 GLN A O 1
ATOM 1483 N N . CYS A 1 191 ? -3.819 3.333 -13.288 1.00 75.00 191 CYS A N 1
ATOM 1484 C CA . CYS A 1 191 ? -4.285 1.956 -13.105 1.00 75.00 191 CYS A CA 1
ATOM 1485 C C . CYS A 1 191 ? -4.426 1.535 -11.644 1.00 75.00 191 CYS A C 1
ATOM 1487 O O . CYS A 1 191 ? -5.197 0.629 -11.329 1.00 75.00 191 CYS A O 1
ATOM 1489 N N . LEU A 1 192 ? -3.708 2.208 -10.749 1.00 78.38 192 LEU A N 1
ATOM 1490 C CA . LEU A 1 192 ? -3.730 1.922 -9.324 1.00 78.38 192 LEU A CA 1
ATOM 1491 C C . LEU A 1 192 ? -5.124 2.180 -8.730 1.00 78.38 192 LEU A C 1
ATOM 1493 O O . LEU A 1 192 ? -5.673 1.295 -8.076 1.00 78.38 192 LEU A O 1
ATOM 1497 N N . TYR A 1 193 ? -5.750 3.321 -9.048 1.00 78.88 193 TYR A N 1
ATOM 1498 C CA . TYR A 1 193 ? -7.102 3.659 -8.568 1.00 78.88 193 TYR A CA 1
ATOM 1499 C C . TYR A 1 193 ? -8.217 2.796 -9.169 1.00 78.88 193 TYR A C 1
ATOM 1501 O O . TYR A 1 193 ? -9.331 2.799 -8.653 1.00 78.88 193 TYR A O 1
ATOM 1509 N N . THR A 1 194 ? -7.946 2.058 -10.245 1.00 79.81 194 THR A N 1
ATOM 1510 C CA . THR A 1 194 ? -8.922 1.125 -10.833 1.00 79.81 194 THR A CA 1
ATOM 1511 C C . THR A 1 194 ? -8.865 -0.247 -10.151 1.00 79.81 194 THR A C 1
ATOM 1513 O O . THR A 1 194 ? -9.823 -1.016 -10.213 1.00 79.81 194 THR A O 1
ATOM 1516 N N . SER A 1 195 ? -7.764 -0.566 -9.462 1.00 81.88 195 SER A N 1
ATOM 1517 C CA . SER A 1 195 ? -7.578 -1.880 -8.854 1.00 81.88 195 SER A CA 1
ATOM 1518 C C . SER A 1 195 ? -8.457 -2.089 -7.617 1.00 81.88 195 SER A C 1
ATOM 1520 O O . SER A 1 195 ? -8.431 -1.307 -6.664 1.00 81.88 195 SER A O 1
ATOM 1522 N N . ALA A 1 196 ? -9.167 -3.219 -7.577 1.00 84.38 196 ALA A N 1
ATOM 1523 C CA . ALA A 1 196 ? -9.941 -3.634 -6.408 1.00 84.38 196 ALA A CA 1
ATOM 1524 C C . ALA A 1 196 ? -9.050 -3.949 -5.193 1.00 84.38 196 ALA A C 1
ATOM 1526 O O . ALA A 1 196 ? -9.462 -3.726 -4.053 1.00 84.38 196 ALA A O 1
ATOM 1527 N N . THR A 1 197 ? -7.823 -4.433 -5.416 1.00 84.62 197 THR A N 1
ATOM 1528 C CA . THR A 1 197 ? -6.871 -4.720 -4.332 1.00 84.62 197 THR A CA 1
ATOM 1529 C C . THR A 1 197 ? -6.420 -3.441 -3.636 1.00 84.62 197 THR A C 1
ATOM 1531 O O . THR A 1 197 ? -6.327 -3.420 -2.413 1.00 84.62 197 THR A O 1
ATOM 1534 N N . PHE A 1 198 ? -6.235 -2.348 -4.385 1.00 86.50 198 PHE A N 1
ATOM 1535 C CA . PHE A 1 198 ? -5.893 -1.047 -3.814 1.00 86.50 198 PHE A CA 1
ATOM 1536 C C . PHE A 1 198 ? -7.002 -0.537 -2.889 1.00 86.50 198 PHE A C 1
ATOM 1538 O O . PHE A 1 198 ? -6.747 -0.251 -1.721 1.00 86.50 198 PHE A O 1
ATOM 1545 N N . TRP A 1 199 ? -8.248 -0.489 -3.367 1.00 89.38 199 TRP A N 1
ATOM 1546 C CA . TRP A 1 199 ? -9.365 -0.032 -2.535 1.00 89.38 199 TRP A CA 1
ATOM 1547 C C . TRP A 1 199 ? -9.632 -0.952 -1.346 1.00 89.38 199 TRP A C 1
ATOM 1549 O O . TRP A 1 199 ? -9.927 -0.462 -0.260 1.00 89.38 199 TRP A O 1
ATOM 1559 N N . SER A 1 200 ? -9.469 -2.267 -1.516 1.00 90.00 200 SER A N 1
ATOM 1560 C CA . SER A 1 200 ? -9.579 -3.220 -0.406 1.00 90.00 200 SER A CA 1
ATOM 1561 C C . SER A 1 200 ? -8.515 -2.953 0.657 1.00 90.00 200 SER A C 1
ATOM 1563 O O . SER A 1 200 ? -8.846 -2.906 1.838 1.00 90.00 200 SER A O 1
ATOM 1565 N N . PHE A 1 201 ? -7.264 -2.703 0.254 1.00 88.94 201 PHE A N 1
ATOM 1566 C CA . PHE A 1 201 ? -6.190 -2.322 1.171 1.00 88.94 201 PHE A CA 1
ATOM 1567 C C . PHE A 1 201 ? -6.534 -1.032 1.923 1.00 88.94 201 PHE A C 1
ATOM 1569 O O . PHE A 1 201 ? -6.493 -1.019 3.149 1.00 88.94 201 PHE A O 1
ATOM 1576 N N . VAL A 1 202 ? -6.940 0.024 1.208 1.00 89.88 202 VAL A N 1
ATOM 1577 C CA . VAL A 1 202 ? -7.298 1.321 1.809 1.00 89.88 202 VAL A CA 1
ATOM 1578 C C . VAL A 1 202 ? -8.446 1.174 2.807 1.00 89.88 202 VAL A C 1
ATOM 1580 O O . VAL A 1 202 ? -8.360 1.686 3.920 1.00 89.88 202 VAL A O 1
ATOM 1583 N N . VAL A 1 203 ? -9.514 0.463 2.444 1.00 91.69 203 VAL A N 1
ATOM 1584 C CA . VAL A 1 203 ? -10.688 0.283 3.310 1.00 91.69 203 VAL A CA 1
ATOM 1585 C C . VAL A 1 203 ? -10.344 -0.553 4.540 1.00 91.69 203 VAL A C 1
ATOM 1587 O O . VAL A 1 203 ? -10.673 -0.149 5.654 1.00 91.69 203 VAL A O 1
ATOM 1590 N N . LEU A 1 204 ? -9.663 -1.689 4.364 1.00 91.31 204 LEU A N 1
ATOM 1591 C CA . LEU A 1 204 ? -9.269 -2.553 5.478 1.00 91.31 204 LEU A CA 1
ATOM 1592 C C . LEU A 1 204 ? -8.302 -1.838 6.424 1.00 91.31 204 LEU A C 1
ATOM 1594 O O . LEU A 1 204 ? -8.464 -1.944 7.638 1.00 91.31 204 LEU A O 1
ATOM 1598 N N . MET A 1 205 ? -7.345 -1.084 5.876 1.00 88.25 205 MET A N 1
ATOM 1599 C CA . MET A 1 205 ? -6.410 -0.281 6.659 1.00 88.25 205 MET A CA 1
ATOM 1600 C C . MET A 1 205 ? -7.167 0.787 7.449 1.00 88.25 205 MET A C 1
ATOM 1602 O O . MET A 1 205 ? -7.045 0.834 8.665 1.00 88.25 205 MET A O 1
ATOM 1606 N N . CYS A 1 206 ? -8.032 1.576 6.806 1.00 89.69 206 CYS A N 1
ATOM 1607 C CA . CYS A 1 206 ? -8.833 2.592 7.492 1.00 89.69 206 CYS A CA 1
ATOM 1608 C C . CYS A 1 206 ? -9.709 2.005 8.610 1.00 89.69 206 CYS A C 1
ATOM 1610 O O . CYS A 1 206 ? -9.752 2.565 9.703 1.00 89.69 206 CYS A O 1
ATOM 1612 N N . ILE A 1 207 ? -10.402 0.887 8.365 1.00 90.12 207 ILE A N 1
ATOM 1613 C CA . ILE A 1 207 ? -11.265 0.249 9.372 1.00 90.12 207 ILE A CA 1
ATOM 1614 C C . ILE A 1 207 ? -10.434 -0.309 10.532 1.00 90.12 207 ILE A C 1
ATOM 1616 O O . ILE A 1 207 ? -10.802 -0.095 11.688 1.00 90.12 207 ILE A O 1
ATOM 1620 N N . GLY A 1 208 ? -9.327 -0.998 10.235 1.00 87.94 208 GLY A N 1
ATOM 1621 C CA . GLY A 1 208 ? -8.421 -1.543 11.248 1.00 87.94 208 GLY A CA 1
ATOM 1622 C C . GLY A 1 208 ? -7.875 -0.447 12.157 1.00 87.94 208 GLY A C 1
ATOM 1623 O O . GLY A 1 208 ? -8.010 -0.527 13.377 1.00 87.94 208 GLY A O 1
ATOM 1624 N N . GLU A 1 209 ? -7.383 0.627 11.548 1.00 86.06 209 GLU A N 1
ATOM 1625 C CA . GLU A 1 209 ? -6.823 1.784 12.238 1.00 86.06 209 GLU A CA 1
ATOM 1626 C C . GLU A 1 209 ? -7.853 2.502 13.107 1.00 86.06 209 GLU A C 1
ATOM 1628 O O . GLU A 1 209 ? -7.647 2.716 14.303 1.00 86.06 209 GLU A O 1
ATOM 1633 N N . ILE A 1 210 ? -9.017 2.829 12.542 1.00 87.81 210 ILE A N 1
ATOM 1634 C CA . ILE A 1 210 ? -10.105 3.448 13.302 1.00 87.81 210 ILE A CA 1
ATOM 1635 C C . ILE A 1 210 ? -10.499 2.561 14.485 1.00 87.81 210 ILE A C 1
ATOM 1637 O O . ILE A 1 210 ? -10.601 3.056 15.611 1.00 87.81 210 ILE A O 1
ATOM 1641 N N . GLY A 1 211 ? -10.704 1.263 14.244 1.00 86.38 211 GLY A N 1
ATOM 1642 C CA . GLY A 1 211 ? -11.061 0.299 15.281 1.00 86.38 211 GLY A CA 1
ATOM 1643 C C . GLY A 1 211 ? -10.027 0.269 16.403 1.00 86.38 211 GLY A C 1
ATOM 1644 O O . GLY A 1 211 ? -10.394 0.319 17.579 1.00 86.38 211 GLY A O 1
ATOM 1645 N N . PHE A 1 212 ? -8.746 0.289 16.046 1.00 83.19 212 PHE A N 1
ATOM 1646 C CA . PHE A 1 212 ? -7.634 0.299 16.985 1.00 83.19 212 PHE A CA 1
ATOM 1647 C C . PHE A 1 212 ? -7.570 1.584 17.834 1.00 83.19 212 PHE A C 1
ATOM 1649 O O . PHE A 1 212 ? -7.554 1.533 19.069 1.00 83.19 212 PHE A O 1
ATOM 1656 N N . TYR A 1 213 ? -7.623 2.763 17.212 1.00 84.00 213 TYR A N 1
ATOM 1657 C CA . TYR A 1 213 ? -7.566 4.035 17.943 1.00 84.00 213 TYR A CA 1
ATOM 1658 C C . TYR A 1 213 ? -8.793 4.283 18.829 1.00 84.00 213 TYR A C 1
ATOM 1660 O O . TYR A 1 213 ? -8.688 4.894 19.906 1.00 84.00 213 TYR A O 1
ATOM 1668 N N . VAL A 1 214 ? -9.967 3.832 18.384 1.00 85.44 214 VAL A N 1
ATOM 1669 C CA . VAL A 1 214 ? -11.195 3.848 19.186 1.00 85.44 214 VAL A CA 1
ATOM 1670 C C . VAL A 1 214 ? -11.063 2.876 20.361 1.00 85.44 214 VAL A C 1
ATOM 1672 O O . VAL A 1 214 ? -11.389 3.247 21.493 1.00 85.44 214 VAL A O 1
ATOM 1675 N N . PHE A 1 215 ? -10.508 1.683 20.134 1.00 83.94 215 PHE A N 1
ATOM 1676 C CA . PHE A 1 215 ? -10.249 0.694 21.178 1.00 83.94 215 PHE A CA 1
ATOM 1677 C C . PHE A 1 215 ? -9.351 1.244 22.294 1.00 83.94 215 PHE A C 1
ATOM 1679 O O . PHE A 1 215 ? -9.740 1.155 23.463 1.00 83.94 215 PHE A O 1
ATOM 1686 N N . ILE A 1 216 ? -8.212 1.874 21.966 1.00 80.94 216 ILE A N 1
ATOM 1687 C CA . ILE A 1 216 ? -7.320 2.484 22.973 1.00 80.94 216 ILE A CA 1
ATOM 1688 C C . ILE A 1 216 ? -8.113 3.452 23.856 1.00 80.94 216 ILE A C 1
ATOM 1690 O O . ILE A 1 216 ? -8.125 3.320 25.084 1.00 80.94 216 ILE A O 1
ATOM 1694 N N . SER A 1 217 ? -8.839 4.372 23.216 1.00 82.19 217 SER A N 1
ATOM 1695 C CA . SER A 1 217 ? -9.562 5.457 23.887 1.00 82.19 217 SER A CA 1
ATOM 1696 C C . SER A 1 217 ? -10.661 4.926 24.818 1.00 82.19 217 SER A C 1
ATOM 1698 O O . SER A 1 217 ? -10.796 5.367 25.961 1.00 82.19 217 SER A O 1
ATOM 1700 N N . ILE A 1 218 ? -11.437 3.937 24.363 1.00 81.81 218 ILE A N 1
ATOM 1701 C CA . ILE A 1 218 ? -12.503 3.323 25.172 1.00 81.81 218 ILE A CA 1
ATOM 1702 C C . ILE A 1 218 ? -11.912 2.517 26.330 1.00 81.81 218 ILE A C 1
ATOM 1704 O O . ILE A 1 218 ? -12.435 2.558 27.448 1.00 81.81 218 ILE A O 1
ATOM 1708 N N . SER A 1 219 ? -10.827 1.793 26.074 1.00 82.06 219 SER A N 1
ATOM 1709 C CA . SER A 1 219 ? -10.132 0.991 27.076 1.00 82.06 219 SER A CA 1
ATOM 1710 C C . SER A 1 219 ? -9.568 1.872 28.204 1.00 82.06 219 SER A C 1
ATOM 1712 O O . SER A 1 219 ? -9.631 1.508 29.380 1.00 82.06 219 SER A O 1
ATOM 1714 N N . ASP A 1 220 ? -9.121 3.090 27.885 1.00 78.19 220 ASP A N 1
ATOM 1715 C CA . ASP A 1 220 ? -8.717 4.089 28.885 1.00 78.19 220 ASP A CA 1
ATOM 1716 C C . ASP A 1 220 ? -9.882 4.540 29.754 1.00 78.19 220 ASP A C 1
ATOM 1718 O O . ASP A 1 220 ? -9.782 4.558 30.983 1.00 78.19 220 ASP A O 1
ATOM 1722 N N . ALA A 1 221 ? -11.010 4.862 29.118 1.00 79.88 221 ALA A N 1
ATOM 1723 C CA . ALA A 1 221 ? -12.217 5.264 29.821 1.00 79.88 221 ALA A CA 1
ATOM 1724 C C . ALA A 1 221 ? -12.713 4.151 30.761 1.00 79.88 221 ALA A C 1
ATOM 1726 O O . ALA A 1 221 ? -13.105 4.432 31.893 1.00 79.88 221 ALA A O 1
ATOM 1727 N N . PHE A 1 222 ? -12.656 2.885 30.337 1.00 78.94 222 PHE A N 1
ATOM 1728 C CA . PHE A 1 222 ? -12.965 1.744 31.204 1.00 78.94 222 PHE A CA 1
ATOM 1729 C C . PHE A 1 222 ? -11.998 1.629 32.387 1.00 78.94 222 PHE A C 1
ATOM 1731 O O . PHE A 1 222 ? -12.446 1.464 33.523 1.00 78.94 222 PHE A O 1
ATOM 1738 N N . CYS A 1 223 ? -10.692 1.779 32.154 1.00 75.31 223 CYS A N 1
ATOM 1739 C CA . CYS A 1 223 ? -9.682 1.747 33.214 1.00 75.31 223 CYS A CA 1
ATOM 1740 C C . CYS A 1 223 ? -9.945 2.829 34.283 1.00 75.31 223 CYS A C 1
ATOM 1742 O O . CYS A 1 223 ? -9.907 2.548 35.484 1.00 75.31 223 CYS A O 1
ATOM 1744 N N . PHE A 1 224 ? -10.313 4.047 33.866 1.00 73.25 224 PHE A N 1
ATOM 1745 C CA . PHE A 1 224 ? -10.662 5.145 34.778 1.00 73.25 224 PHE A CA 1
ATOM 1746 C C . PHE A 1 224 ? -11.929 4.911 35.607 1.00 73.25 224 PHE A C 1
ATOM 1748 O O . PHE A 1 224 ? -12.058 5.493 36.693 1.00 73.25 224 PHE A O 1
ATOM 1755 N N . VAL A 1 225 ? -12.866 4.106 35.103 1.00 76.38 225 VAL A N 1
ATOM 1756 C CA . VAL A 1 225 ? -14.064 3.692 35.844 1.00 76.38 225 VAL A CA 1
ATOM 1757 C C . VAL A 1 225 ? -13.702 2.631 36.884 1.00 76.38 225 VAL A C 1
ATOM 1759 O O . VAL A 1 225 ? -14.121 2.747 38.032 1.00 76.38 225 VAL A O 1
ATOM 1762 N N . ILE A 1 226 ? -12.873 1.648 36.521 1.00 78.00 226 ILE A N 1
ATOM 1763 C CA . ILE A 1 226 ? -12.482 0.541 37.413 1.00 78.00 226 ILE A CA 1
ATOM 1764 C C . ILE A 1 226 ? -11.599 1.021 38.576 1.00 78.00 226 ILE A C 1
ATOM 1766 O O . ILE A 1 226 ? -11.732 0.536 39.698 1.00 78.00 226 ILE A O 1
ATOM 1770 N N . LEU A 1 227 ? -10.693 1.974 38.338 1.00 75.75 227 LEU A N 1
ATOM 1771 C CA . LEU A 1 227 ? -9.708 2.406 39.340 1.00 75.75 227 LEU A CA 1
ATOM 1772 C C . LEU A 1 227 ? -10.277 3.235 40.507 1.00 75.75 227 LEU A C 1
ATOM 1774 O O . LEU A 1 227 ? -9.589 3.371 41.522 1.00 75.75 227 LEU A O 1
ATOM 1778 N N . GLY A 1 228 ? -11.487 3.793 40.381 1.00 68.94 228 GLY A N 1
ATOM 1779 C CA . GLY A 1 228 ? -12.050 4.736 41.359 1.00 68.94 228 GLY A CA 1
ATOM 1780 C C . GLY A 1 228 ? -11.298 6.080 41.423 1.00 68.94 228 GLY A C 1
ATOM 1781 O O . GLY A 1 228 ? -10.272 6.268 40.767 1.00 68.94 228 GLY A O 1
ATOM 1782 N N . GLN A 1 229 ? -11.812 7.057 42.185 1.00 66.25 229 GLN A N 1
ATOM 1783 C CA . GLN A 1 229 ? -11.245 8.421 42.250 1.00 66.25 229 GLN A CA 1
ATOM 1784 C C . GLN A 1 229 ? -9.815 8.465 42.828 1.00 66.25 229 GLN A C 1
ATOM 1786 O O . GLN A 1 229 ? -8.969 9.181 42.291 1.00 66.25 229 GLN A O 1
ATOM 1791 N N . ASP A 1 230 ? -9.501 7.643 43.834 1.00 67.25 230 ASP A N 1
ATOM 1792 C CA . ASP A 1 230 ? -8.249 7.749 44.606 1.00 67.25 230 ASP A CA 1
ATOM 1793 C C . ASP A 1 230 ? -6.974 7.295 43.872 1.00 67.25 230 ASP A C 1
ATOM 1795 O O . ASP A 1 230 ? -5.858 7.610 44.294 1.00 67.25 230 ASP A O 1
ATOM 1799 N N . LYS A 1 231 ? -7.088 6.550 42.761 1.00 68.75 231 LYS A N 1
ATOM 1800 C CA . LYS A 1 231 ? -5.924 5.975 42.048 1.00 68.75 231 LYS A CA 1
ATOM 1801 C C . LYS A 1 231 ? -5.662 6.578 40.663 1.00 68.75 231 LYS A C 1
ATOM 1803 O O . LYS A 1 231 ? -4.667 6.216 40.029 1.00 68.75 231 LYS A O 1
ATOM 1808 N N . ARG A 1 232 ? -6.472 7.546 40.210 1.00 68.38 232 ARG A N 1
ATOM 1809 C CA . ARG A 1 232 ? -6.338 8.174 38.875 1.00 68.38 232 ARG A CA 1
ATOM 1810 C C . ARG A 1 232 ? -5.007 8.898 38.674 1.00 68.38 232 ARG A C 1
ATOM 1812 O O . ARG A 1 232 ? -4.402 8.780 37.612 1.00 68.38 232 ARG A O 1
ATOM 1819 N N . LEU A 1 233 ? -4.515 9.592 39.705 1.00 69.12 233 LEU A N 1
ATOM 1820 C CA . LEU A 1 233 ? -3.258 10.347 39.637 1.00 69.12 233 LEU A CA 1
ATOM 1821 C C . LEU A 1 233 ? -2.038 9.427 39.440 1.00 69.12 233 LEU A C 1
ATOM 1823 O O . LEU A 1 233 ? -1.115 9.760 38.700 1.00 69.12 233 LEU A O 1
ATOM 1827 N N . LYS A 1 234 ? -2.040 8.247 40.076 1.00 69.88 234 LYS A N 1
ATOM 1828 C CA . LYS A 1 234 ? -0.968 7.247 39.926 1.00 69.88 234 LYS A CA 1
ATOM 1829 C C . LYS A 1 234 ? -0.980 6.622 38.528 1.00 69.88 234 LYS A C 1
ATOM 1831 O O . LYS A 1 234 ? 0.081 6.461 37.936 1.00 69.88 234 LYS A O 1
ATOM 1836 N N . TYR A 1 235 ? -2.169 6.361 37.980 1.00 69.69 235 TYR A N 1
ATOM 1837 C CA . TYR A 1 235 ? -2.330 5.871 36.609 1.00 69.69 235 TYR A CA 1
ATOM 1838 C C . TYR A 1 235 ? -1.849 6.889 35.561 1.00 69.69 235 TYR A C 1
ATOM 1840 O O . TYR A 1 235 ? -1.091 6.531 34.663 1.00 69.69 235 TYR A O 1
ATOM 1848 N N . GLY A 1 236 ? -2.200 8.172 35.717 1.00 69.50 236 GLY A N 1
ATOM 1849 C CA . GLY A 1 236 ? -1.709 9.238 34.835 1.00 69.50 236 GLY A CA 1
ATOM 1850 C C . GLY A 1 236 ? -0.180 9.351 34.828 1.00 69.50 236 GLY A C 1
ATOM 1851 O O . GLY A 1 236 ? 0.420 9.474 33.762 1.00 69.50 236 GLY A O 1
ATOM 1852 N N . LYS A 1 237 ? 0.466 9.217 35.998 1.00 72.00 237 LYS A N 1
ATOM 1853 C CA . LYS A 1 237 ? 1.935 9.168 36.101 1.00 72.00 237 LYS A CA 1
ATOM 1854 C C . LYS A 1 237 ? 2.526 7.967 35.360 1.00 72.00 237 LYS A C 1
ATOM 1856 O O . LYS A 1 237 ? 3.490 8.138 34.627 1.00 72.00 237 LYS A O 1
ATOM 1861 N N . GLN A 1 238 ? 1.954 6.775 35.521 1.00 72.31 238 GLN A N 1
ATOM 1862 C CA . GLN A 1 238 ? 2.438 5.567 34.844 1.00 72.31 238 GLN A CA 1
ATOM 1863 C C . GLN A 1 238 ? 2.337 5.683 33.319 1.00 72.31 238 GLN A C 1
ATOM 1865 O O . GLN A 1 238 ? 3.259 5.299 32.607 1.00 72.31 238 GLN A O 1
ATOM 1870 N N . ARG A 1 239 ? 1.260 6.290 32.819 1.00 70.38 239 ARG A N 1
ATOM 1871 C CA . ARG A 1 239 ? 1.077 6.517 31.386 1.00 70.38 239 ARG A CA 1
ATOM 1872 C C . ARG A 1 239 ? 2.030 7.566 30.815 1.00 70.38 239 ARG A C 1
ATOM 1874 O O . ARG A 1 239 ? 2.531 7.386 29.713 1.00 70.38 239 ARG A O 1
ATOM 1881 N N . LEU A 1 240 ? 2.308 8.632 31.569 1.00 69.94 240 LEU A N 1
ATOM 1882 C CA . LEU A 1 240 ? 3.319 9.620 31.193 1.00 69.94 240 LEU A CA 1
ATOM 1883 C C . LEU A 1 240 ? 4.696 8.960 31.048 1.00 69.94 240 LEU A C 1
ATOM 1885 O O . LEU A 1 240 ? 5.375 9.191 30.055 1.00 69.94 240 LEU A O 1
ATOM 1889 N N . TRP A 1 241 ? 5.080 8.104 32.000 1.00 71.31 241 TRP A N 1
ATOM 1890 C CA . TRP A 1 241 ? 6.329 7.345 31.913 1.00 71.31 241 TRP A CA 1
ATOM 1891 C C . TRP A 1 241 ? 6.343 6.356 30.738 1.00 71.31 241 TRP A C 1
ATOM 1893 O O . TRP A 1 241 ? 7.381 6.229 30.099 1.00 71.31 241 TRP A O 1
ATOM 1903 N N . GLY A 1 242 ? 5.210 5.727 30.404 1.00 67.88 242 GLY A N 1
ATOM 1904 C CA . GLY A 1 242 ? 5.070 4.892 29.201 1.00 67.88 242 GLY A CA 1
ATOM 1905 C C . GLY A 1 242 ? 5.255 5.679 27.898 1.00 67.88 242 GLY A C 1
ATOM 1906 O O . GLY A 1 242 ? 6.041 5.279 27.049 1.00 67.88 242 GLY A O 1
ATOM 1907 N N . ALA A 1 243 ? 4.630 6.854 27.778 1.00 66.81 243 ALA A N 1
ATOM 1908 C CA . ALA A 1 243 ? 4.808 7.729 26.616 1.00 66.81 243 ALA A CA 1
ATOM 1909 C C . ALA A 1 243 ? 6.247 8.267 26.506 1.00 66.81 243 ALA A C 1
ATOM 1911 O O . ALA A 1 243 ? 6.812 8.331 25.419 1.00 66.81 243 ALA A O 1
ATOM 1912 N N . ILE A 1 244 ? 6.872 8.628 27.634 1.00 72.44 244 ILE A N 1
ATOM 1913 C CA . ILE A 1 244 ? 8.288 9.024 27.676 1.00 72.44 244 ILE A CA 1
ATOM 1914 C C . ILE A 1 244 ? 9.181 7.860 27.233 1.00 72.44 244 ILE A C 1
ATOM 1916 O O . ILE A 1 244 ? 10.122 8.074 26.474 1.00 72.44 244 ILE A O 1
ATOM 1920 N N . HIS A 1 245 ? 8.886 6.638 27.676 1.00 70.69 245 HIS A N 1
ATOM 1921 C CA . HIS A 1 245 ? 9.621 5.444 27.271 1.00 70.69 245 HIS A CA 1
ATOM 1922 C C . HIS A 1 245 ? 9.524 5.197 25.758 1.00 70.69 245 HIS A C 1
ATOM 1924 O O . HIS A 1 245 ? 10.549 5.006 25.107 1.00 70.69 245 HIS A O 1
ATOM 1930 N N . GLU A 1 246 ? 8.324 5.299 25.188 1.00 60.31 246 GLU A N 1
ATOM 1931 C CA . GLU A 1 246 ? 8.084 5.162 23.747 1.00 60.31 246 GLU A CA 1
ATOM 1932 C C . GLU A 1 246 ? 8.826 6.235 22.927 1.00 60.31 246 GLU A C 1
ATOM 1934 O O . GLU A 1 246 ? 9.462 5.929 21.915 1.00 60.31 246 GLU A O 1
ATOM 1939 N N . ILE A 1 247 ? 8.827 7.488 23.395 1.00 65.38 247 ILE A N 1
ATOM 1940 C CA . ILE A 1 247 ? 9.578 8.585 22.765 1.00 65.38 247 ILE A CA 1
ATOM 1941 C C . ILE A 1 247 ? 11.089 8.332 22.831 1.00 65.38 247 ILE A C 1
ATOM 1943 O O . ILE A 1 247 ? 11.790 8.579 21.852 1.00 65.38 247 ILE A O 1
ATOM 1947 N N . ILE A 1 248 ? 11.609 7.842 23.959 1.00 67.62 248 ILE A N 1
ATOM 1948 C CA . ILE A 1 248 ? 13.043 7.562 24.128 1.00 67.62 248 ILE A CA 1
ATOM 1949 C C . ILE A 1 248 ? 13.493 6.409 23.221 1.00 67.62 248 ILE A C 1
ATOM 1951 O O . ILE A 1 248 ? 14.579 6.486 22.647 1.00 67.62 248 ILE A O 1
ATOM 1955 N N . LEU A 1 249 ? 12.666 5.374 23.050 1.00 60.50 249 LEU A N 1
ATOM 1956 C CA . LEU A 1 249 ? 12.966 4.258 22.148 1.00 60.50 249 LEU A CA 1
ATOM 1957 C C . LEU A 1 249 ? 12.940 4.674 20.669 1.00 60.50 249 LEU A C 1
ATOM 1959 O O . LEU A 1 249 ? 13.834 4.290 19.919 1.00 60.50 249 LEU A O 1
ATOM 1963 N N . ASN A 1 250 ? 11.977 5.504 20.254 1.00 49.69 250 ASN A N 1
ATOM 1964 C CA . ASN A 1 250 ? 11.892 5.999 18.872 1.00 49.69 250 ASN A CA 1
ATOM 1965 C C . ASN A 1 250 ? 12.853 7.169 18.571 1.00 49.69 250 ASN A C 1
ATOM 1967 O O . ASN A 1 250 ? 13.168 7.431 17.412 1.00 49.69 250 ASN A O 1
ATOM 1971 N N . GLY A 1 251 ? 13.328 7.877 19.598 1.00 47.03 251 GLY A N 1
ATOM 1972 C CA . GLY A 1 251 ? 14.193 9.057 19.501 1.00 47.03 251 GLY A CA 1
ATOM 1973 C C . GLY A 1 251 ? 15.675 8.798 19.787 1.00 47.03 251 GLY A C 1
ATOM 1974 O O . GLY A 1 251 ? 16.412 9.754 20.030 1.00 47.03 251 GLY A O 1
ATOM 1975 N N . GLY A 1 252 ? 16.118 7.536 19.794 1.00 41.66 252 GLY A N 1
ATOM 1976 C CA . GLY A 1 252 ? 17.474 7.107 20.151 1.00 41.66 252 GLY A CA 1
ATOM 1977 C C . GLY A 1 252 ? 18.576 7.544 19.177 1.00 41.66 252 GLY A C 1
ATOM 1978 O O . GLY A 1 252 ? 19.237 6.706 18.577 1.00 41.66 252 GLY A O 1
ATOM 1979 N N . ASN A 1 253 ? 18.791 8.852 19.030 1.00 42.69 253 ASN A N 1
ATOM 1980 C CA . ASN A 1 253 ? 20.014 9.439 18.487 1.00 42.69 253 ASN A CA 1
ATOM 1981 C C . ASN A 1 253 ? 20.284 10.839 19.074 1.00 42.69 253 ASN A C 1
ATOM 1983 O O . ASN A 1 253 ? 20.623 11.775 18.355 1.00 42.69 253 ASN A O 1
ATOM 1987 N N . LEU A 1 254 ? 20.162 10.998 20.397 1.00 34.66 254 LEU A N 1
ATOM 1988 C CA . LEU A 1 254 ? 20.813 12.100 21.113 1.00 34.66 254 LEU A CA 1
ATOM 1989 C C . LEU A 1 254 ? 21.386 11.637 22.464 1.00 34.66 254 LEU A C 1
ATOM 1991 O O . LEU A 1 254 ? 20.776 10.812 23.148 1.00 34.66 254 LEU A O 1
ATOM 1995 N N . PRO A 1 255 ? 22.578 12.136 22.843 1.00 35.06 255 PRO A N 1
ATOM 1996 C CA . PRO A 1 255 ? 23.37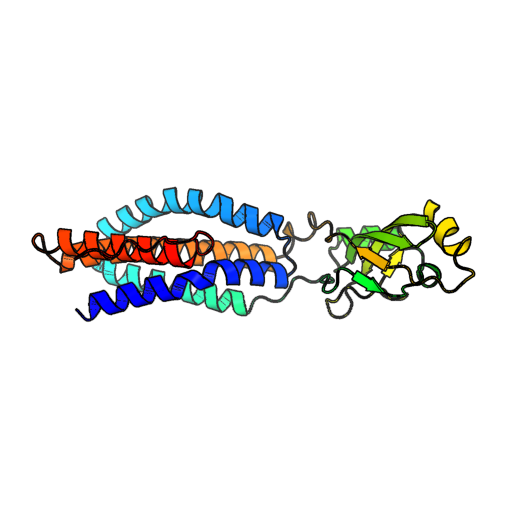1 11.579 23.924 1.00 35.06 255 PRO A CA 1
ATOM 1997 C C . PRO A 1 255 ? 22.812 12.022 25.276 1.00 35.06 255 PRO A C 1
ATOM 1999 O O . PRO A 1 255 ? 22.784 13.207 25.606 1.00 35.06 255 PRO A O 1
ATOM 2002 N N . VAL A 1 256 ? 22.402 11.055 26.094 1.00 35.91 256 VAL A N 1
ATOM 2003 C CA . VAL A 1 256 ? 22.068 11.299 27.498 1.00 35.91 256 VAL A CA 1
ATOM 2004 C C . VAL A 1 256 ? 23.373 11.466 28.273 1.00 35.91 256 VAL A C 1
ATOM 2006 O O . VAL A 1 256 ? 24.057 10.494 28.599 1.00 35.91 256 VAL A O 1
ATOM 2009 N N . HIS A 1 257 ? 23.720 12.716 28.580 1.00 32.72 257 HIS A N 1
ATOM 2010 C CA . HIS A 1 257 ? 24.700 13.022 29.615 1.00 32.72 257 HIS A CA 1
ATOM 2011 C C . HIS A 1 257 ? 24.133 12.544 30.960 1.00 32.72 257 HIS A C 1
ATOM 2013 O O . HIS A 1 257 ? 23.140 13.071 31.463 1.00 32.72 257 HIS A O 1
ATOM 2019 N N . LYS A 1 258 ? 24.754 11.505 31.525 1.00 34.66 258 LYS A N 1
ATOM 2020 C CA . LYS A 1 258 ? 24.512 11.043 32.894 1.00 34.66 258 LYS A CA 1
ATOM 2021 C C . LYS A 1 258 ? 24.854 12.172 33.867 1.00 34.66 258 LYS A C 1
ATOM 2023 O O . LYS A 1 258 ? 26.021 12.537 33.962 1.00 34.66 258 LYS A O 1
ATOM 2028 N N . ASN A 1 259 ? 23.875 12.638 34.637 1.00 29.62 259 ASN A N 1
ATOM 2029 C CA . ASN A 1 259 ? 24.135 13.282 35.921 1.00 29.62 259 ASN A CA 1
ATOM 2030 C C . ASN A 1 259 ? 23.716 12.322 37.033 1.00 29.62 259 ASN A C 1
ATOM 2032 O O . ASN A 1 259 ? 22.545 12.189 37.376 1.00 29.62 259 ASN A O 1
ATOM 2036 N N . THR A 1 260 ? 24.725 11.631 37.554 1.00 32.94 260 THR A N 1
ATOM 2037 C CA . THR A 1 260 ? 24.723 10.973 38.856 1.00 32.94 260 THR A CA 1
ATOM 2038 C C . THR A 1 260 ? 24.990 12.041 39.906 1.00 32.94 260 THR A C 1
ATOM 2040 O O . THR A 1 260 ? 26.084 12.588 39.868 1.00 32.94 260 THR A O 1
ATOM 2043 N N . VAL A 1 261 ? 24.084 12.286 40.855 1.00 30.95 261 VAL A N 1
ATOM 2044 C CA . VAL A 1 261 ? 24.467 12.625 42.240 1.00 30.95 261 VAL A CA 1
ATOM 2045 C C . VAL A 1 261 ? 23.368 12.135 43.192 1.00 30.95 261 VAL A C 1
ATOM 2047 O O . VAL A 1 261 ? 22.185 12.254 42.877 1.00 30.95 261 VAL A O 1
ATOM 2050 N N . MET A 1 262 ? 23.831 11.534 44.294 1.00 28.67 262 MET A N 1
ATOM 2051 C CA . MET A 1 262 ? 23.115 11.162 45.524 1.00 28.67 262 MET A CA 1
ATOM 2052 C C . MET A 1 262 ? 22.209 12.258 46.084 1.00 28.67 262 MET A C 1
ATOM 2054 O O . MET A 1 262 ? 22.567 13.447 45.940 1.00 28.67 262 MET A O 1
#

Sequence (262 aa):
MADQVAKSDLDESTAPVFPFLSVFGKQLGISPLIIGSINAILPILILIVKPIFGFIMDYFQTWRKVIFLMLLAIGNICYITILFLPPLPGPILSEHHFQNVSCKILSRCNMKYHASAIASCNGTKDTMCHWICENTNFSTQLSFHADQNKAIISPDTTCLLNISKISLCQGNLTNNYNCNVICDNFKDDQCLYTSATFWSFVVLMCIGEIGFYVFISISDAFCFVILGQDKRLKYGKQRLWGAIHEIILNGGNLPVHKNTVM

Organism: Atta cephalotes (NCBI:txid12957)

Foldseek 3Di:
DVLVVVLLVVVVVCVPVLVVLLVLCVVLVHDSVVSVVLVVCLVVVLVVLQVVVVVVLVVPVVCNVVVLVVLLVLLVVLSVVLVVQHRQQAARAPDQKDKQDQPLQAAADPPVVLVVCVVVVQHKFKWKKWWDWPPDIDIFIKIFHDDVSHGDPGNVGIHGHDPVCVCVSVPPPPDRITIMMGIDRTPDPDSLVVDPSNVSSSVSVSSSVSSVSSSSVVSVVVVDVVCPDPCVVVVVVVVVVSVVVVCCVVVPDDDDDDDDDD

Radius of gyration: 26.3 Å; chains: 1; bounding box: 59×27×78 Å